Protein AF-A0A7W0GHZ9-F1 (afdb_monomer)

Solvent-accessible surface area (backbone atoms only — not comparable to full-atom values): 16978 Å² total; per-residue (Å²): 65,36,25,73,63,18,28,43,97,86,41,70,25,30,39,38,31,39,57,78,93,54,40,75,82,49,48,73,81,59,75,86,28,28,97,57,51,72,67,56,54,54,50,48,50,70,53,85,81,82,66,94,46,40,41,20,40,29,23,84,67,86,65,62,59,46,63,36,33,43,43,92,42,76,39,52,30,32,50,71,44,70,28,83,48,59,70,85,72,85,64,78,53,31,39,37,39,30,51,44,82,72,69,55,92,70,59,78,81,19,47,79,43,84,73,86,74,68,90,67,56,70,65,64,53,56,71,72,46,62,90,86,62,80,83,89,77,86,87,53,71,69,57,55,45,64,72,68,57,44,62,64,58,52,49,52,53,54,49,52,50,52,50,52,52,51,53,51,52,50,51,53,52,51,51,52,53,51,50,54,60,52,45,70,70,43,52,68,60,48,58,56,44,51,78,72,69,60,63,78,68,60,58,56,53,53,44,43,52,54,43,45,51,55,51,49,51,51,47,55,51,50,52,51,52,51,50,52,51,45,74,72,44,48,76,77,66,51,87,51,87,70,54,74,72,71,77,78,88,72,81,61,60,67,60,54,52,49,52,51,50,51,52,51,51,50,39,52,51,52,41,51,49,52,53,52,54,56,58,54,53,52,57,58,54,56,60,67,74,73,114

Foldseek 3Di:
DKQQAKDFPNATAIEAADALVCCVVQFDDDCQFFVDDPVVLSVLQVDPPVDPFFEWEKEPDDDQWTQMGQFPDTGIYGHSYYTPDDGPDDFLHMYIYTHNVSVPDGDPRSPDDDDDGDPDDPVVVVVPDDPPDDDPDDDDPVNVCVVLVCVVVVVVVVVVVVVVVVVVVVVLVVLLVVLVVVLVVCLVVVVVVVVVPDDLVVQLVVQLVVLCVVLVVVLVVVVVVVVVVCVVCQQVVQSCPSDDDRDDDDDPVVVSVVVNVVSSVSSNVSSVVSSVVSVVVVVVVVVVVVD

Sequence (291 aa):
SRYPYAGIDGQDVSVLAIDPRTFARYAYWDDRFAEQSLDDLLAALQADDGSPGVNAIVMGFDDATATVSVGQRDIEMDVVAQAEVLPGRRQVDPLFVVLADELGAIDRSAGRFSEVWSTFDQTAVRTALPEEVRVLRVQDTATVFRVANFLSVSWTFGYLQALAAFVGAVAIGGLLLYLETRQRSRVASYALARRMGLKPGSHLRSLIIELGVLLGLAFVIGTALAGAAVLTVYRLLELDPNRPPGPLLTLPVITVLAALAATAVVALLAAAYAQRAATRADMAEVLRLGS

Radius of gyration: 31.82 Å; Cα contacts (8 Å, |Δi|>4): 276; chains: 1; bounding box: 76×36×96 Å

Mean predicted aligned error: 9.73 Å

pLDDT: mean 85.39, std 11.22, range [45.41, 97.56]

Structure (mmCIF, N/CA/C/O backbone):
data_AF-A0A7W0GHZ9-F1
#
_entry.id   AF-A0A7W0GHZ9-F1
#
loop_
_atom_site.group_PDB
_atom_site.id
_atom_site.type_symbol
_atom_site.label_atom_id
_atom_site.label_alt_id
_atom_site.label_comp_id
_atom_site.label_asym_id
_atom_site.label_entity_id
_atom_site.label_seq_id
_atom_site.pdbx_PDB_ins_code
_atom_site.Cartn_x
_atom_site.Cartn_y
_atom_site.Cartn_z
_atom_site.occupancy
_atom_site.B_iso_or_equiv
_atom_site.auth_seq_id
_atom_site.auth_comp_id
_atom_site.auth_asym_id
_atom_site.auth_atom_id
_atom_site.pdbx_PDB_model_num
ATOM 1 N N . SER A 1 1 ? 19.542 -2.454 -14.235 1.00 92.25 1 SER A N 1
ATOM 2 C CA . SER A 1 1 ? 20.092 -1.145 -14.644 1.00 92.25 1 SER A CA 1
ATOM 3 C C . SER A 1 1 ? 18.998 -0.266 -15.207 1.00 92.25 1 SER A C 1
ATOM 5 O O . SER A 1 1 ? 18.073 -0.782 -15.808 1.00 92.25 1 SER A O 1
ATOM 7 N N . ARG A 1 2 ? 19.111 1.049 -15.041 1.00 93.44 2 ARG A N 1
ATOM 8 C CA . ARG A 1 2 ? 18.180 2.032 -15.593 1.00 93.44 2 ARG A CA 1
ATOM 9 C C . ARG A 1 2 ? 18.841 2.865 -16.682 1.00 93.44 2 ARG A C 1
ATOM 11 O O . ARG A 1 2 ? 19.975 3.309 -16.496 1.00 93.44 2 ARG A O 1
ATOM 18 N N . TYR A 1 3 ? 18.075 3.129 -17.730 1.00 94.31 3 TYR A N 1
ATOM 19 C CA . TYR A 1 3 ? 18.361 4.058 -18.815 1.00 94.31 3 TYR A CA 1
ATOM 20 C C . TYR A 1 3 ? 17.232 5.102 -18.810 1.00 94.31 3 TYR A C 1
ATOM 22 O O . TYR A 1 3 ? 16.104 4.786 -19.186 1.00 94.31 3 TYR A O 1
ATOM 30 N N . PRO A 1 4 ? 17.455 6.299 -18.241 1.00 90.56 4 PRO A N 1
ATOM 31 C CA . PRO A 1 4 ? 16.404 7.298 -18.048 1.00 90.56 4 PRO A CA 1
ATOM 32 C C . PRO A 1 4 ? 16.231 8.250 -19.239 1.00 90.56 4 PRO A C 1
ATOM 34 O O . PRO A 1 4 ? 15.367 9.111 -19.165 1.00 90.56 4 PRO A O 1
ATOM 37 N N . TYR A 1 5 ? 17.068 8.124 -20.271 1.00 89.44 5 TYR A N 1
ATOM 38 C CA . TYR A 1 5 ? 17.102 9.001 -21.446 1.00 89.44 5 TYR A CA 1
ATOM 39 C C . TYR A 1 5 ? 16.936 8.186 -22.736 1.00 89.44 5 TYR A C 1
ATOM 41 O O . TYR A 1 5 ? 17.678 8.379 -23.698 1.00 89.44 5 TYR A O 1
ATOM 49 N N . ALA A 1 6 ? 16.055 7.186 -22.704 1.00 93.50 6 ALA A N 1
ATOM 50 C CA . ALA A 1 6 ? 15.670 6.475 -23.913 1.00 93.50 6 ALA A CA 1
ATOM 51 C C . ALA A 1 6 ? 14.585 7.280 -24.643 1.00 93.50 6 ALA A C 1
ATOM 53 O O . ALA A 1 6 ? 13.994 8.185 -24.052 1.00 93.50 6 ALA A O 1
ATOM 54 N N . GLY A 1 7 ? 14.324 6.969 -25.910 1.00 94.12 7 GLY A N 1
ATOM 55 C CA . GLY A 1 7 ? 13.310 7.684 -26.679 1.00 94.12 7 GLY A CA 1
ATOM 56 C C . GLY A 1 7 ? 12.544 6.813 -27.664 1.00 94.12 7 GLY A C 1
ATOM 57 O O . GLY A 1 7 ? 13.060 5.802 -28.127 1.00 94.12 7 GLY A O 1
ATOM 58 N N . ILE A 1 8 ? 11.322 7.234 -27.981 1.00 95.12 8 ILE A N 1
ATOM 59 C CA . ILE A 1 8 ? 10.477 6.685 -29.050 1.00 95.12 8 ILE A CA 1
ATOM 60 C C . ILE A 1 8 ? 10.001 7.873 -29.876 1.00 95.12 8 ILE A C 1
ATOM 62 O O . ILE A 1 8 ? 9.372 8.770 -29.323 1.00 95.12 8 ILE A O 1
ATOM 66 N N . ASP A 1 9 ? 10.344 7.936 -31.163 1.00 89.25 9 ASP A N 1
ATOM 67 C CA . ASP A 1 9 ? 9.929 9.023 -32.069 1.00 89.25 9 ASP A CA 1
ATOM 68 C C . ASP A 1 9 ? 10.155 10.452 -31.517 1.00 89.25 9 ASP A C 1
ATOM 70 O O . ASP A 1 9 ? 9.408 11.391 -31.793 1.00 89.25 9 ASP A O 1
ATOM 74 N N . GLY A 1 10 ? 11.215 10.634 -30.720 1.00 83.31 10 GLY A N 1
ATOM 75 C CA . GLY A 1 10 ? 11.557 11.909 -30.076 1.00 83.31 10 GLY A CA 1
ATOM 76 C C . GLY A 1 10 ? 10.821 12.207 -28.762 1.00 83.31 10 GLY A C 1
ATOM 77 O O . GLY A 1 10 ? 11.051 13.268 -28.182 1.00 83.31 10 GLY A O 1
ATOM 78 N N . GLN A 1 11 ? 9.975 11.297 -28.275 1.00 90.38 11 GLN A N 1
ATOM 79 C CA . GLN A 1 11 ? 9.402 11.320 -26.930 1.00 90.38 11 GLN A CA 1
ATOM 80 C C . GLN A 1 11 ? 10.334 10.613 -25.939 1.00 90.38 11 GLN A C 1
ATOM 82 O O . GLN A 1 11 ? 10.788 9.502 -26.206 1.00 90.38 11 GLN A O 1
ATOM 87 N N . ASP A 1 12 ? 10.576 11.230 -24.781 1.00 91.94 12 ASP A N 1
ATOM 88 C CA . ASP A 1 12 ? 11.376 10.629 -23.713 1.00 91.94 12 ASP A CA 1
ATOM 89 C C . ASP A 1 12 ? 10.654 9.420 -23.096 1.00 91.94 12 ASP A C 1
ATOM 91 O O . ASP A 1 12 ? 9.464 9.472 -22.776 1.00 91.94 12 ASP A O 1
ATOM 95 N N . VAL A 1 13 ? 11.398 8.332 -22.895 1.00 94.38 13 VAL A N 1
ATOM 96 C CA . VAL A 1 13 ? 10.964 7.135 -22.166 1.00 94.38 13 VAL A CA 1
ATOM 97 C C . VAL A 1 13 ? 12.084 6.631 -21.257 1.00 94.38 13 VAL A C 1
ATOM 99 O O . VAL A 1 13 ? 13.265 6.956 -21.415 1.00 94.38 13 VAL A O 1
ATOM 102 N N . SER A 1 14 ? 11.737 5.795 -20.278 1.00 94.50 14 SER A N 1
ATOM 103 C CA . SER A 1 14 ? 12.729 5.114 -19.446 1.00 94.50 14 SER A CA 1
ATOM 104 C C . SER A 1 14 ? 12.703 3.612 -19.679 1.00 94.50 14 SER A C 1
ATOM 106 O O . SER A 1 14 ? 11.642 3.001 -19.729 1.00 94.50 14 SER A O 1
ATOM 108 N N . VAL A 1 15 ? 13.890 3.006 -19.724 1.00 95.88 15 VAL A N 1
ATOM 109 C CA . VAL A 1 15 ? 14.058 1.551 -19.738 1.00 95.88 15 VAL A CA 1
ATOM 110 C C . VAL A 1 15 ? 14.667 1.100 -18.413 1.00 95.88 15 VAL A C 1
ATOM 112 O O . VAL A 1 15 ? 15.706 1.606 -17.968 1.00 95.88 15 VAL A O 1
ATOM 115 N N . LEU A 1 16 ? 14.029 0.129 -17.769 1.00 96.19 16 LEU A N 1
ATOM 116 C CA . LEU A 1 16 ? 14.505 -0.547 -16.574 1.00 96.19 16 LEU A CA 1
ATOM 117 C C . LEU A 1 16 ? 14.794 -2.012 -16.905 1.00 96.19 16 LEU A C 1
ATOM 119 O O . LEU A 1 16 ? 13.911 -2.858 -16.939 1.00 96.19 16 LEU A O 1
ATOM 123 N N . ALA A 1 17 ? 16.074 -2.302 -17.098 1.00 96.25 17 ALA A N 1
ATOM 124 C CA . ALA A 1 17 ? 16.589 -3.652 -17.253 1.00 96.25 17 ALA A CA 1
ATOM 125 C C . ALA A 1 17 ? 16.707 -4.333 -15.882 1.00 96.25 17 ALA A C 1
ATOM 127 O O . ALA A 1 17 ? 17.431 -3.834 -15.009 1.00 96.25 17 ALA A O 1
ATOM 128 N N . ILE A 1 18 ? 16.037 -5.462 -15.682 1.00 96.69 18 ILE A N 1
ATOM 129 C CA . ILE A 1 18 ? 15.953 -6.153 -14.389 1.00 96.69 18 ILE A CA 1
ATOM 130 C C . ILE A 1 18 ? 16.614 -7.533 -14.423 1.00 96.69 18 ILE A C 1
ATOM 132 O O . ILE A 1 18 ? 16.733 -8.155 -15.475 1.00 96.69 18 ILE A O 1
ATOM 136 N N . ASP A 1 19 ? 17.033 -8.013 -13.251 1.00 95.06 19 ASP A N 1
ATOM 137 C CA . ASP A 1 19 ? 17.299 -9.436 -13.032 1.00 95.06 19 ASP A CA 1
ATOM 138 C C . ASP A 1 19 ? 16.022 -10.065 -12.455 1.00 95.06 19 ASP A C 1
ATOM 140 O O . ASP A 1 19 ? 15.666 -9.769 -11.306 1.00 95.06 19 ASP A O 1
ATOM 144 N N . PRO A 1 20 ? 15.320 -10.926 -13.210 1.00 93.56 20 PRO A N 1
ATOM 145 C CA . PRO A 1 20 ? 14.028 -11.447 -12.784 1.00 93.56 20 PRO A CA 1
ATOM 146 C C . PRO A 1 20 ? 14.141 -12.342 -11.542 1.00 93.56 20 PRO A C 1
ATOM 148 O O . PRO A 1 20 ? 13.177 -12.475 -10.793 1.00 93.56 20 PRO A O 1
ATOM 151 N N . ARG A 1 21 ? 15.324 -12.910 -11.258 1.00 92.50 21 ARG A N 1
ATOM 152 C CA . ARG A 1 21 ? 15.551 -13.787 -10.095 1.00 92.50 21 ARG A CA 1
ATOM 153 C C . ARG A 1 21 ? 15.516 -13.029 -8.773 1.00 92.50 21 ARG A C 1
ATOM 155 O O . ARG A 1 21 ? 15.277 -13.622 -7.720 1.00 92.50 21 ARG A O 1
ATOM 162 N N . THR A 1 22 ? 15.820 -11.735 -8.813 1.00 93.38 22 THR A N 1
ATOM 163 C CA . THR A 1 22 ? 15.933 -10.888 -7.622 1.00 93.38 22 THR A CA 1
ATOM 164 C C . THR A 1 22 ? 14.905 -9.765 -7.594 1.00 93.38 22 THR A C 1
ATOM 166 O O . THR A 1 22 ? 14.572 -9.295 -6.507 1.00 93.38 22 THR A O 1
ATOM 169 N N . PHE A 1 23 ? 14.354 -9.372 -8.745 1.00 94.50 23 PHE A N 1
ATOM 170 C CA . PHE A 1 23 ? 13.443 -8.238 -8.858 1.00 94.50 23 PHE A CA 1
ATOM 171 C C . PHE A 1 23 ? 12.191 -8.383 -7.987 1.00 94.50 23 PHE A C 1
ATOM 173 O O . PHE A 1 23 ? 11.980 -7.545 -7.113 1.00 94.50 23 PHE A O 1
ATOM 180 N N . ALA A 1 24 ? 11.422 -9.469 -8.138 1.00 93.12 24 ALA A N 1
ATOM 181 C CA . ALA A 1 24 ? 10.172 -9.681 -7.395 1.00 93.12 24 ALA A CA 1
ATOM 182 C C . ALA A 1 24 ? 10.350 -9.673 -5.868 1.00 93.12 24 ALA A C 1
ATOM 184 O O . ALA A 1 24 ? 9.442 -9.311 -5.128 1.00 93.12 24 ALA A O 1
ATOM 185 N N . ARG A 1 25 ? 11.542 -10.033 -5.376 1.00 93.19 25 ARG A N 1
ATOM 186 C CA . ARG A 1 25 ? 11.840 -10.063 -3.939 1.00 93.19 25 ARG A CA 1
ATOM 187 C C . ARG A 1 25 ? 11.958 -8.669 -3.322 1.00 93.19 25 ARG A C 1
ATOM 189 O O . ARG A 1 25 ? 11.669 -8.510 -2.139 1.00 93.19 25 ARG A O 1
ATOM 196 N N . TYR A 1 26 ? 12.457 -7.696 -4.081 1.00 92.19 26 TYR A N 1
ATOM 197 C CA . TYR A 1 26 ? 12.812 -6.370 -3.560 1.00 92.19 26 TYR A CA 1
ATOM 198 C C . TYR A 1 26 ? 12.004 -5.230 -4.183 1.00 92.19 26 TYR A C 1
ATOM 200 O O . TYR A 1 26 ? 12.026 -4.113 -3.664 1.00 92.19 26 TYR A O 1
ATOM 208 N N . ALA A 1 27 ? 11.300 -5.488 -5.282 1.00 92.19 27 ALA A N 1
ATOM 209 C CA . ALA A 1 27 ? 10.338 -4.569 -5.857 1.00 92.19 27 ALA A CA 1
ATOM 210 C C . ALA A 1 27 ? 9.062 -4.551 -5.005 1.00 92.19 27 ALA A C 1
ATOM 212 O O . ALA A 1 27 ? 8.513 -5.595 -4.664 1.00 92.19 27 ALA A O 1
ATOM 213 N N . TYR A 1 28 ? 8.578 -3.357 -4.664 1.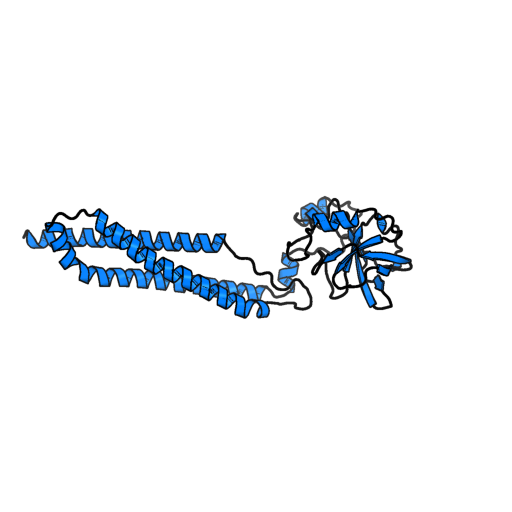00 90.12 28 TYR A N 1
ATOM 214 C CA . TYR A 1 28 ? 7.253 -3.222 -4.067 1.00 90.12 28 TYR A CA 1
ATOM 215 C C . TYR A 1 28 ? 6.182 -3.474 -5.133 1.00 90.12 28 TYR A C 1
ATOM 217 O O . TYR A 1 28 ? 6.235 -2.858 -6.198 1.00 90.12 28 TYR A O 1
ATOM 225 N N . TRP A 1 29 ? 5.216 -4.335 -4.821 1.00 92.75 29 TRP A N 1
ATOM 226 C CA . TRP A 1 29 ? 4.095 -4.683 -5.688 1.00 92.75 29 TRP A CA 1
ATOM 227 C C . TRP A 1 29 ? 2.782 -4.687 -4.903 1.00 92.75 29 TRP A C 1
ATOM 229 O O . TRP A 1 29 ? 2.753 -5.067 -3.730 1.00 92.75 29 TRP A O 1
ATOM 239 N N . ASP A 1 30 ? 1.709 -4.263 -5.562 1.00 92.75 30 ASP A N 1
ATOM 240 C CA . ASP A 1 30 ? 0.328 -4.363 -5.101 1.00 92.75 30 ASP A CA 1
ATOM 241 C C . ASP A 1 30 ? -0.494 -4.920 -6.268 1.00 92.75 30 ASP A C 1
ATOM 243 O O . ASP A 1 30 ? -0.332 -4.468 -7.400 1.00 92.75 30 ASP A O 1
ATOM 247 N N . ASP A 1 31 ? -1.375 -5.885 -6.007 1.00 91.75 31 ASP A N 1
ATOM 248 C CA . ASP A 1 31 ? -2.145 -6.579 -7.054 1.00 91.75 31 ASP A CA 1
ATOM 249 C C . ASP A 1 31 ? -3.092 -5.654 -7.830 1.00 91.75 31 ASP A C 1
ATOM 251 O O . ASP A 1 31 ? -3.637 -6.041 -8.853 1.00 91.75 31 ASP A O 1
ATOM 255 N N . ARG A 1 32 ? -3.304 -4.419 -7.362 1.00 91.38 32 ARG A N 1
ATOM 256 C CA . ARG A 1 32 ? -4.071 -3.400 -8.090 1.00 91.38 32 ARG A CA 1
ATOM 257 C C . ARG A 1 32 ? -3.264 -2.692 -9.180 1.00 91.38 32 ARG A C 1
ATOM 259 O O . ARG A 1 32 ? -3.823 -1.843 -9.858 1.00 91.38 32 ARG A O 1
ATOM 266 N N . PHE A 1 33 ? -1.966 -2.963 -9.314 1.00 93.19 33 PHE A N 1
ATOM 267 C CA . PHE A 1 33 ? -1.107 -2.282 -10.290 1.00 93.19 33 PHE A CA 1
ATOM 268 C C . PHE A 1 33 ? -1.222 -2.829 -11.711 1.00 93.19 33 PHE A C 1
ATOM 270 O O . PHE A 1 33 ? -0.836 -2.138 -12.653 1.00 93.19 33 PHE A O 1
ATOM 277 N N . ALA A 1 34 ? -1.738 -4.042 -11.871 1.00 93.31 34 ALA A N 1
ATOM 278 C CA . ALA A 1 34 ? -2.029 -4.657 -13.156 1.00 93.31 34 ALA A CA 1
ATOM 279 C C . ALA A 1 34 ? -3.127 -5.712 -12.980 1.00 93.31 34 ALA A C 1
ATOM 281 O O . ALA A 1 34 ? -3.399 -6.149 -11.865 1.00 93.31 34 ALA A O 1
ATOM 282 N N . GLU A 1 35 ? -3.730 -6.158 -14.081 1.00 93.25 35 GLU A N 1
ATOM 283 C CA . GLU A 1 35 ? -4.671 -7.288 -14.049 1.00 93.25 35 GLU A CA 1
ATOM 284 C C . GLU A 1 35 ? -3.976 -8.621 -13.716 1.00 93.25 35 GLU A C 1
ATOM 286 O O . GLU A 1 35 ? -4.596 -9.537 -13.175 1.00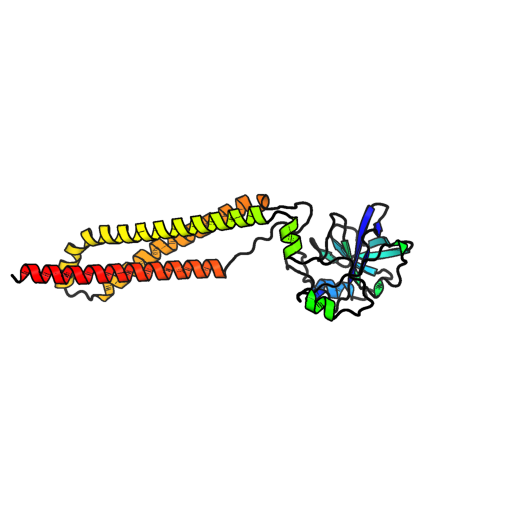 93.25 35 GLU A O 1
ATOM 291 N N . GLN A 1 36 ? -2.688 -8.725 -14.046 1.00 95.19 36 GLN A N 1
ATOM 292 C CA . GLN A 1 36 ? -1.850 -9.906 -13.849 1.00 95.19 36 GLN A CA 1
ATOM 293 C C . GLN A 1 36 ? -0.984 -9.770 -12.592 1.00 95.19 36 GLN A C 1
ATOM 295 O O . GLN A 1 36 ? -0.598 -8.665 -12.200 1.00 95.19 36 GLN A O 1
ATOM 300 N N . SER A 1 37 ? -0.634 -10.902 -11.973 1.00 95.19 37 SER A N 1
ATOM 301 C CA . SER A 1 37 ? 0.314 -10.900 -10.857 1.00 95.19 37 SER A CA 1
ATOM 302 C C . SER A 1 37 ? 1.723 -10.523 -11.332 1.00 95.19 37 SER A C 1
ATOM 304 O O . SER A 1 37 ? 2.063 -10.706 -12.502 1.00 95.19 37 SER A O 1
ATOM 306 N N . LEU A 1 38 ? 2.581 -10.038 -10.426 1.00 94.94 38 LEU A N 1
ATOM 307 C CA . LEU A 1 38 ? 3.976 -9.748 -10.782 1.00 94.94 38 LEU A CA 1
ATOM 308 C C . LEU A 1 38 ? 4.700 -10.985 -11.329 1.00 94.94 38 LEU A C 1
ATOM 310 O O . LEU A 1 38 ? 5.506 -10.860 -12.246 1.00 94.94 38 LEU A O 1
ATOM 314 N N . ASP A 1 39 ? 4.409 -12.166 -10.786 1.00 95.06 39 ASP A N 1
ATOM 315 C CA . ASP A 1 39 ? 5.027 -13.411 -11.240 1.00 95.06 39 ASP A CA 1
ATOM 316 C C . ASP A 1 39 ? 4.593 -13.761 -12.672 1.00 95.06 39 ASP A C 1
ATOM 318 O O . ASP A 1 39 ? 5.439 -14.146 -13.478 1.00 95.06 39 ASP A O 1
ATOM 322 N N . ASP A 1 40 ? 3.319 -13.551 -13.022 1.00 96.00 40 ASP A N 1
ATOM 323 C CA . ASP A 1 40 ? 2.817 -13.761 -14.388 1.00 96.00 40 ASP A CA 1
ATOM 324 C C . ASP A 1 40 ? 3.434 -12.763 -15.376 1.00 96.00 40 ASP A C 1
ATOM 326 O O . ASP A 1 40 ? 3.839 -13.143 -16.473 1.00 96.00 40 ASP A O 1
ATOM 330 N N . LEU A 1 41 ? 3.571 -11.496 -14.971 1.00 96.19 41 LEU A N 1
ATOM 331 C CA . LEU A 1 41 ? 4.230 -10.463 -15.771 1.00 96.19 41 LEU A CA 1
ATOM 332 C C . LEU A 1 41 ? 5.701 -10.817 -16.043 1.00 96.19 41 LEU A C 1
ATOM 334 O O . LEU A 1 41 ? 6.184 -10.714 -17.170 1.00 96.19 41 LEU A O 1
ATOM 338 N N . LEU A 1 42 ? 6.427 -11.267 -15.016 1.00 96.19 42 LEU A N 1
ATOM 339 C CA . LEU A 1 42 ? 7.820 -11.697 -15.161 1.00 96.19 42 LEU A CA 1
ATOM 340 C C . LEU A 1 42 ? 7.952 -12.984 -15.980 1.00 96.19 42 LEU A C 1
ATOM 342 O O . LEU A 1 42 ? 8.948 -13.146 -16.685 1.00 96.19 42 LEU A O 1
ATOM 346 N N . ALA A 1 43 ? 6.974 -13.886 -15.901 1.00 95.81 43 ALA A N 1
ATOM 347 C CA . ALA A 1 43 ? 6.918 -15.068 -16.749 1.00 95.81 43 ALA A CA 1
ATOM 348 C C . ALA A 1 43 ? 6.677 -14.692 -18.218 1.00 95.81 43 ALA A C 1
ATOM 350 O O . ALA A 1 43 ? 7.322 -15.265 -19.090 1.00 95.81 43 ALA A O 1
ATOM 351 N N . ALA A 1 44 ? 5.821 -13.700 -18.487 1.00 95.38 44 ALA A N 1
ATOM 352 C CA . ALA A 1 44 ? 5.593 -13.179 -19.833 1.00 95.38 44 ALA A CA 1
ATOM 353 C C . ALA A 1 44 ? 6.870 -12.574 -20.437 1.00 95.38 44 ALA A C 1
ATOM 355 O O . ALA A 1 44 ? 7.169 -12.837 -21.594 1.00 95.38 44 ALA A O 1
ATOM 356 N N . LEU A 1 45 ? 7.676 -11.853 -19.646 1.00 95.69 45 LEU A N 1
ATOM 357 C CA . LEU A 1 45 ? 8.985 -11.368 -20.107 1.00 95.69 45 LEU A CA 1
ATOM 358 C C . LEU A 1 45 ? 9.933 -12.494 -20.529 1.00 95.69 45 LEU A C 1
ATOM 360 O O . LEU A 1 45 ? 10.699 -12.323 -21.465 1.00 95.69 45 LEU A O 1
ATOM 364 N N . GLN A 1 46 ? 9.904 -13.624 -19.823 1.00 94.75 46 GLN A N 1
ATOM 365 C CA . GLN A 1 46 ? 10.775 -14.774 -20.089 1.00 94.75 46 GLN A CA 1
ATOM 366 C C . GLN A 1 46 ? 10.244 -15.698 -21.188 1.00 94.75 46 GLN A C 1
ATOM 368 O O . GLN A 1 46 ? 10.909 -16.682 -21.523 1.00 94.75 46 GLN A O 1
ATOM 373 N N . ALA A 1 47 ? 9.028 -15.458 -21.682 1.00 93.06 47 ALA A N 1
ATOM 374 C CA . ALA A 1 47 ? 8.421 -16.304 -22.689 1.00 93.06 47 ALA A CA 1
ATOM 375 C C . ALA A 1 47 ? 9.137 -16.108 -24.028 1.00 93.06 47 ALA A C 1
ATOM 377 O O . ALA A 1 47 ? 9.244 -14.996 -24.529 1.00 93.06 47 ALA A O 1
ATOM 378 N N . ASP A 1 48 ? 9.602 -17.205 -24.619 1.00 86.62 48 ASP A N 1
ATOM 379 C CA . ASP A 1 48 ? 10.072 -17.200 -26.000 1.00 86.62 48 ASP A CA 1
ATOM 380 C C . ASP A 1 48 ? 8.855 -17.374 -26.916 1.00 86.62 48 ASP A C 1
ATOM 382 O O . ASP A 1 48 ? 8.288 -18.467 -27.023 1.00 86.62 48 ASP A O 1
ATOM 386 N N . ASP A 1 49 ? 8.409 -16.275 -27.516 1.00 81.12 49 ASP A N 1
ATOM 387 C CA . ASP A 1 49 ? 7.310 -16.241 -28.481 1.00 81.12 49 ASP A CA 1
ATOM 388 C C . ASP A 1 49 ? 7.804 -16.348 -29.938 1.00 81.12 49 ASP A C 1
ATOM 390 O O . ASP A 1 49 ? 7.002 -16.349 -30.877 1.00 81.12 49 ASP A O 1
ATOM 394 N N . GLY A 1 50 ? 9.121 -16.503 -30.134 1.00 79.62 50 GLY A N 1
ATOM 395 C CA . GLY A 1 50 ? 9.775 -16.531 -31.437 1.00 79.62 50 GLY A CA 1
ATOM 396 C C . GLY A 1 50 ? 9.904 -15.162 -32.111 1.00 79.62 50 GLY A C 1
ATOM 397 O O . GLY A 1 50 ? 10.343 -15.112 -33.267 1.00 79.62 50 GLY A O 1
ATOM 398 N N . SER A 1 51 ? 9.533 -14.070 -31.433 1.00 85.81 51 SER A N 1
ATOM 399 C CA . SER A 1 51 ? 9.759 -12.712 -31.915 1.00 85.81 51 SER A CA 1
ATOM 400 C C . SER A 1 51 ? 11.243 -12.334 -31.810 1.00 85.81 51 SER A C 1
ATOM 402 O O . SER A 1 51 ? 11.925 -12.716 -30.858 1.00 85.81 51 SER A O 1
ATOM 404 N N . PRO A 1 52 ? 11.803 -11.601 -32.791 1.00 85.06 52 PRO A N 1
ATOM 405 C CA . PRO A 1 52 ? 13.171 -11.101 -32.702 1.00 85.06 52 PRO A CA 1
ATOM 406 C C . PRO A 1 52 ? 13.329 -9.873 -31.784 1.00 85.06 52 PRO A C 1
ATOM 408 O O . PRO A 1 52 ? 14.468 -9.440 -31.583 1.00 85.06 52 PRO A O 1
ATOM 411 N N . GLY A 1 53 ? 12.236 -9.272 -31.301 1.00 91.50 53 GLY A N 1
ATOM 412 C CA . GLY A 1 53 ? 12.270 -8.118 -30.404 1.00 91.50 53 GLY A CA 1
ATOM 413 C C . GLY A 1 53 ? 12.530 -8.496 -28.944 1.00 91.50 53 GLY A C 1
ATOM 414 O O . GLY A 1 53 ? 12.569 -9.664 -28.565 1.00 91.50 53 GLY A O 1
ATOM 415 N N . VAL A 1 54 ? 12.791 -7.483 -28.117 1.00 96.06 54 VAL A N 1
ATOM 416 C CA . VAL A 1 54 ? 12.988 -7.645 -26.671 1.00 96.06 54 VAL A CA 1
ATOM 417 C C . VAL A 1 54 ? 11.640 -7.524 -25.976 1.00 96.06 54 VAL A C 1
ATOM 419 O O . VAL A 1 54 ? 11.001 -6.472 -26.052 1.00 96.06 54 VAL A O 1
ATOM 422 N N . ASN A 1 55 ? 11.241 -8.555 -25.238 1.00 97.56 55 ASN A N 1
ATOM 423 C CA . ASN A 1 55 ? 10.004 -8.519 -24.470 1.00 97.56 55 ASN A CA 1
ATOM 424 C C . ASN A 1 55 ? 10.040 -7.400 -23.424 1.00 97.56 55 ASN A C 1
ATOM 426 O O . ASN A 1 55 ? 11.003 -7.247 -22.662 1.00 97.56 55 ASN A O 1
ATOM 430 N N . ALA A 1 56 ? 8.955 -6.634 -23.356 1.00 97.44 56 ALA A N 1
ATOM 431 C CA . ALA A 1 56 ? 8.798 -5.528 -22.431 1.00 97.44 56 ALA A CA 1
ATOM 432 C C . ALA A 1 56 ? 7.432 -5.553 -21.739 1.00 97.44 56 ALA A C 1
ATOM 434 O O . ALA A 1 56 ? 6.386 -5.706 -22.370 1.00 97.44 56 ALA A O 1
ATOM 435 N N . ILE A 1 57 ? 7.442 -5.320 -20.425 1.00 97.25 57 ILE A N 1
ATOM 436 C CA . ILE A 1 57 ? 6.250 -4.880 -19.698 1.00 97.25 57 ILE A CA 1
ATOM 437 C C . ILE A 1 57 ? 6.278 -3.364 -19.696 1.00 97.25 57 ILE A C 1
ATOM 439 O O . ILE A 1 57 ? 7.283 -2.763 -19.299 1.00 97.25 57 ILE A O 1
ATOM 443 N N . VAL A 1 58 ? 5.177 -2.744 -20.095 1.00 96.25 58 VAL A N 1
ATOM 444 C CA . VAL A 1 58 ? 5.120 -1.292 -20.238 1.00 96.25 58 VAL A CA 1
ATOM 445 C C . VAL A 1 58 ? 4.088 -0.665 -19.324 1.00 96.25 58 VAL A C 1
ATOM 447 O O . VAL A 1 58 ? 3.132 -1.292 -18.870 1.00 96.25 58 VAL A O 1
ATOM 450 N N . MET A 1 59 ? 4.301 0.611 -19.053 1.00 93.62 59 MET A N 1
ATOM 451 C CA . MET A 1 59 ? 3.343 1.468 -18.382 1.00 93.62 59 MET A CA 1
ATOM 452 C C . MET A 1 59 ? 3.310 2.813 -19.104 1.00 93.62 59 MET A C 1
ATOM 454 O O . MET A 1 59 ? 4.362 3.397 -19.371 1.00 93.62 59 MET A O 1
ATOM 458 N N . GLY A 1 60 ? 2.097 3.293 -19.403 1.00 89.81 60 GLY A N 1
ATOM 459 C CA . GLY A 1 60 ? 1.866 4.550 -20.121 1.00 89.81 60 GLY A CA 1
ATOM 460 C C . GLY A 1 60 ? 2.173 4.492 -21.621 1.00 89.81 60 GLY A C 1
ATOM 461 O O . GLY A 1 60 ? 2.522 5.522 -22.190 1.00 89.81 60 GLY A O 1
ATOM 462 N N . PHE A 1 61 ? 2.091 3.311 -22.238 1.00 93.12 61 PHE A N 1
ATOM 463 C CA . PHE A 1 61 ? 2.325 3.092 -23.665 1.00 93.12 61 PHE A CA 1
ATOM 464 C C . PHE A 1 61 ? 1.336 2.048 -24.195 1.00 93.12 61 PHE A C 1
ATOM 466 O O . PHE A 1 61 ? 1.184 0.999 -23.569 1.00 93.12 61 PHE A O 1
ATOM 473 N N . ASP A 1 62 ? 0.681 2.343 -25.320 1.00 92.81 62 ASP A N 1
ATOM 474 C CA . ASP A 1 62 ? -0.489 1.583 -25.782 1.00 92.81 62 ASP A CA 1
ATOM 475 C C . ASP A 1 62 ? -0.207 0.681 -26.995 1.00 92.81 62 ASP A C 1
ATOM 477 O O . ASP A 1 62 ? -0.958 -0.269 -27.229 1.00 92.81 62 ASP A O 1
ATOM 481 N N . ASP A 1 63 ? 0.858 0.940 -27.761 1.00 94.38 63 ASP A N 1
ATOM 482 C CA . ASP A 1 63 ? 1.162 0.144 -28.953 1.00 9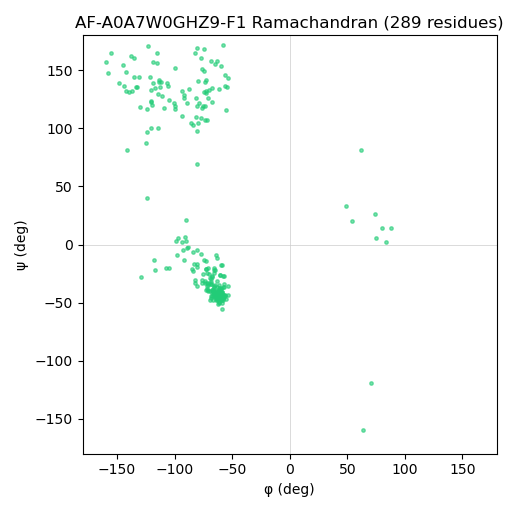4.38 63 ASP A CA 1
ATOM 483 C C . ASP A 1 63 ? 1.763 -1.220 -28.586 1.00 94.38 63 ASP A C 1
ATOM 485 O O . ASP A 1 63 ? 2.435 -1.386 -27.568 1.00 94.38 63 ASP A O 1
ATOM 489 N N . ALA A 1 64 ? 1.530 -2.218 -29.442 1.00 93.75 64 ALA A N 1
ATOM 490 C CA . ALA A 1 64 ? 2.003 -3.588 -29.225 1.00 93.75 64 ALA A CA 1
ATOM 491 C C . ALA A 1 64 ? 3.519 -3.753 -29.434 1.00 93.75 64 ALA A C 1
ATOM 493 O O . ALA A 1 64 ? 4.110 -4.710 -28.944 1.00 93.75 64 ALA A O 1
ATOM 494 N N . THR A 1 65 ? 4.143 -2.836 -30.168 1.00 95.06 65 THR A N 1
ATOM 495 C CA . THR A 1 65 ? 5.571 -2.859 -30.496 1.00 95.06 65 THR A CA 1
ATOM 496 C C . THR A 1 65 ? 6.120 -1.443 -30.477 1.00 95.06 65 THR A C 1
ATOM 498 O O . THR A 1 65 ? 5.407 -0.510 -30.852 1.00 95.06 65 THR A O 1
ATOM 501 N N . ALA A 1 66 ? 7.386 -1.278 -30.108 1.00 95.88 66 ALA A N 1
ATOM 502 C CA . ALA A 1 66 ? 8.058 0.014 -30.143 1.00 95.88 66 ALA A CA 1
ATOM 503 C C . ALA A 1 66 ? 9.528 -0.114 -30.535 1.00 95.88 66 ALA A C 1
ATOM 505 O O . ALA A 1 66 ? 10.258 -0.923 -29.966 1.00 95.88 66 ALA A O 1
ATOM 506 N N . THR A 1 67 ? 9.996 0.766 -31.415 1.00 96.81 67 THR A N 1
ATOM 507 C CA . THR A 1 67 ? 11.429 0.965 -31.631 1.00 96.81 67 THR A CA 1
ATOM 508 C C . THR A 1 67 ? 11.940 1.974 -30.601 1.00 96.81 67 THR A C 1
ATOM 510 O O . THR A 1 67 ? 11.692 3.175 -30.707 1.00 96.81 67 THR A O 1
ATOM 513 N N . VAL A 1 68 ? 12.645 1.491 -29.578 1.00 96.50 68 VAL A N 1
ATOM 514 C CA . VAL A 1 68 ? 13.166 2.323 -28.489 1.00 96.50 68 VAL A CA 1
ATOM 515 C C . VAL A 1 68 ? 14.643 2.627 -28.716 1.00 96.50 68 VAL A C 1
ATOM 517 O O . VAL A 1 68 ? 15.495 1.736 -28.671 1.00 96.50 68 VAL A O 1
ATOM 520 N N . SER A 1 69 ? 14.965 3.905 -28.895 1.00 95.56 69 SER A N 1
ATOM 521 C CA . SER A 1 69 ? 16.340 4.391 -28.967 1.00 95.56 69 SER A CA 1
ATOM 522 C C . SER A 1 69 ? 16.953 4.447 -27.566 1.00 95.56 69 SER A C 1
ATOM 524 O O . SER A 1 69 ? 16.511 5.202 -26.699 1.00 95.56 69 SER A O 1
ATOM 526 N N . VAL A 1 70 ? 18.009 3.670 -27.332 1.00 94.38 70 VAL A N 1
ATOM 527 C CA . VAL A 1 70 ? 18.772 3.623 -26.079 1.00 94.38 70 VAL A CA 1
ATOM 528 C C . VAL A 1 70 ? 20.245 3.907 -26.384 1.00 94.38 70 VAL A C 1
ATOM 530 O O . VAL A 1 70 ? 21.010 3.021 -26.770 1.00 94.38 70 VAL A O 1
ATOM 533 N N . GLY A 1 71 ? 20.665 5.162 -26.201 1.00 91.62 71 GLY A N 1
ATOM 534 C CA . GLY A 1 71 ? 21.997 5.615 -26.617 1.00 91.62 71 GLY A CA 1
ATOM 535 C C . GLY A 1 71 ? 22.098 5.698 -28.136 1.00 91.62 71 GLY A C 1
ATOM 536 O O . GLY A 1 71 ? 21.359 6.453 -28.756 1.00 91.62 71 GLY A O 1
ATOM 537 N N . GLN A 1 72 ? 23.012 4.932 -28.735 1.00 91.12 72 GLN A N 1
ATOM 538 C CA . GLN A 1 72 ? 23.183 4.858 -30.195 1.00 91.12 72 GLN A CA 1
ATOM 539 C C . GLN A 1 72 ? 22.477 3.658 -30.840 1.00 91.12 72 GLN A C 1
ATOM 541 O O . GLN A 1 72 ? 22.692 3.386 -32.021 1.00 91.12 72 GLN A O 1
ATOM 546 N N . ARG A 1 73 ? 21.703 2.893 -30.067 1.00 93.00 73 ARG A N 1
ATOM 547 C CA . ARG A 1 73 ? 21.028 1.687 -30.545 1.00 93.00 73 ARG A CA 1
ATOM 548 C C . ARG A 1 73 ? 19.528 1.882 -30.557 1.00 93.00 73 ARG A C 1
ATOM 550 O O . ARG A 1 73 ? 18.972 2.301 -29.550 1.00 93.00 73 ARG A O 1
ATOM 557 N N . ASP A 1 74 ? 18.913 1.448 -31.642 1.00 94.56 74 ASP A N 1
ATOM 558 C CA . ASP A 1 74 ? 17.476 1.236 -31.714 1.00 94.56 74 ASP A CA 1
ATOM 559 C C . ASP A 1 74 ? 17.184 -0.228 -31.386 1.00 94.56 74 ASP A C 1
ATOM 561 O O . ASP A 1 74 ? 17.876 -1.140 -31.855 1.00 94.56 74 ASP A O 1
ATOM 565 N N . ILE A 1 75 ? 16.221 -0.436 -30.495 1.00 95.31 75 ILE A N 1
ATOM 566 C CA . ILE A 1 75 ? 15.852 -1.745 -29.965 1.00 95.31 75 ILE A CA 1
ATOM 567 C C . ILE A 1 75 ? 14.367 -1.931 -30.231 1.00 95.31 75 ILE A C 1
ATOM 569 O O . ILE A 1 75 ? 13.554 -1.180 -29.702 1.00 95.31 75 ILE A O 1
ATOM 573 N N . GLU A 1 76 ? 14.031 -2.931 -31.038 1.00 96.38 76 GLU A N 1
ATOM 574 C CA . GLU A 1 76 ? 12.649 -3.383 -31.188 1.00 96.38 76 GLU A CA 1
ATOM 575 C C . GLU A 1 76 ? 12.200 -4.013 -29.871 1.00 96.38 76 GLU A C 1
ATOM 577 O O . GLU A 1 76 ? 12.853 -4.929 -29.363 1.00 96.38 76 GLU A O 1
ATOM 582 N N . MET A 1 77 ? 11.127 -3.483 -29.296 1.00 96.62 77 MET A N 1
ATOM 583 C CA . MET A 1 77 ? 10.513 -3.978 -28.074 1.00 96.62 77 MET A CA 1
ATOM 584 C C . MET A 1 77 ? 9.119 -4.505 -28.372 1.00 96.62 77 MET A C 1
ATOM 586 O O . MET A 1 77 ? 8.300 -3.789 -28.950 1.00 96.62 77 MET A O 1
ATOM 590 N N . ASP A 1 78 ? 8.851 -5.718 -27.906 1.00 96.88 78 ASP A N 1
ATOM 591 C CA . ASP A 1 78 ? 7.550 -6.364 -28.006 1.00 96.88 78 ASP A CA 1
ATOM 592 C C . ASP A 1 78 ? 6.821 -6.218 -26.673 1.00 96.88 78 ASP A C 1
ATOM 594 O O . ASP A 1 78 ? 7.297 -6.645 -25.617 1.00 96.88 78 ASP A O 1
ATOM 598 N N . VAL A 1 79 ? 5.666 -5.559 -26.697 1.00 96.62 79 VAL A N 1
ATOM 599 C CA . VAL A 1 79 ? 4.882 -5.307 -25.491 1.00 96.62 79 VAL A CA 1
ATOM 600 C C . VAL A 1 79 ? 4.092 -6.561 -25.143 1.00 96.62 79 VAL A C 1
ATOM 602 O O . VAL A 1 79 ? 3.007 -6.806 -25.666 1.00 96.62 79 VAL A O 1
ATOM 605 N N . VAL A 1 80 ? 4.637 -7.350 -24.218 1.00 96.38 80 VAL A N 1
ATOM 606 C CA . VAL A 1 80 ? 4.029 -8.614 -23.771 1.00 96.38 80 VAL A CA 1
ATOM 607 C C . VAL A 1 80 ? 2.993 -8.416 -22.669 1.00 96.38 80 VAL A C 1
ATOM 609 O O . VAL A 1 80 ? 2.141 -9.278 -22.455 1.00 96.38 80 VAL A O 1
ATOM 612 N N . ALA A 1 81 ? 3.057 -7.290 -21.954 1.00 96.00 81 ALA A N 1
ATOM 613 C CA . ALA A 1 81 ? 2.097 -6.957 -20.912 1.00 96.00 81 ALA A CA 1
ATOM 614 C C . ALA A 1 81 ? 2.073 -5.453 -20.606 1.00 96.00 81 ALA A C 1
ATOM 616 O O . ALA A 1 81 ? 3.062 -4.741 -20.801 1.00 96.00 81 ALA A O 1
ATOM 617 N N . GLN A 1 82 ? 0.956 -4.987 -20.049 1.00 95.38 82 GLN A N 1
ATOM 618 C CA . GLN A 1 82 ? 0.795 -3.616 -19.575 1.00 95.38 82 GLN A CA 1
ATOM 619 C C . GLN A 1 82 ? 0.456 -3.598 -18.084 1.00 95.38 82 GLN A C 1
ATOM 621 O O . GLN A 1 82 ? -0.275 -4.454 -17.583 1.00 95.38 82 GLN A O 1
ATOM 626 N N . ALA A 1 83 ? 0.977 -2.599 -17.379 1.00 94.19 83 ALA A N 1
ATOM 627 C CA . ALA A 1 83 ? 0.638 -2.319 -15.993 1.00 94.19 83 ALA A CA 1
ATOM 628 C C . ALA A 1 83 ? 0.301 -0.834 -15.826 1.00 94.19 83 ALA A C 1
ATOM 630 O O . ALA A 1 83 ? 0.931 0.038 -16.427 1.00 94.19 83 ALA A O 1
ATOM 631 N N . GLU A 1 84 ? -0.655 -0.526 -14.953 1.00 91.44 84 GLU A N 1
ATOM 632 C CA . GLU A 1 84 ? -0.973 0.858 -14.591 1.00 91.44 84 GLU A CA 1
ATOM 633 C C . GLU A 1 84 ? 0.204 1.504 -13.847 1.00 91.44 84 GLU A C 1
ATOM 635 O O . GLU A 1 84 ? 0.509 2.691 -14.009 1.00 91.44 84 GLU A O 1
ATOM 640 N N . VAL A 1 85 ? 0.897 0.704 -13.031 1.00 90.75 85 VAL A N 1
ATOM 641 C CA . VAL A 1 85 ? 2.053 1.123 -12.243 1.00 90.75 85 VAL A CA 1
ATOM 642 C C . VAL A 1 85 ? 3.120 0.041 -12.268 1.00 90.75 85 VAL A C 1
ATOM 644 O O . VAL A 1 85 ? 2.861 -1.120 -11.976 1.00 90.75 85 VAL A O 1
ATOM 647 N N . LEU A 1 86 ? 4.359 0.447 -12.544 1.00 92.06 86 LEU A N 1
ATOM 648 C CA . LEU A 1 86 ? 5.517 -0.437 -12.470 1.00 92.06 86 LEU A CA 1
ATOM 649 C C . LEU A 1 86 ? 6.474 -0.022 -11.349 1.00 92.06 86 LEU A C 1
ATOM 651 O O . LEU A 1 86 ? 6.716 1.180 -11.148 1.00 92.06 86 LEU A O 1
ATOM 655 N N . PRO A 1 87 ? 7.075 -0.998 -10.640 1.00 89.88 87 PRO A N 1
ATOM 656 C CA . PRO A 1 87 ? 8.097 -0.708 -9.652 1.00 89.88 87 PRO A CA 1
ATOM 657 C C . PRO A 1 87 ? 9.251 0.085 -10.267 1.00 89.88 87 PRO A C 1
ATOM 659 O O . PRO A 1 87 ? 9.752 -0.209 -11.351 1.00 89.88 87 PRO A O 1
ATOM 662 N N . GLY A 1 88 ? 9.708 1.107 -9.546 1.00 85.94 88 GLY A N 1
ATOM 663 C CA . GLY A 1 88 ? 10.801 1.954 -10.008 1.00 85.94 88 GLY A CA 1
ATOM 664 C C . GLY A 1 88 ? 10.398 3.023 -11.024 1.00 85.94 88 GLY A C 1
ATOM 665 O O . GLY A 1 88 ? 11.299 3.623 -11.617 1.00 85.94 88 GLY A O 1
ATOM 666 N N . ARG A 1 89 ? 9.107 3.326 -11.207 1.00 86.69 89 ARG A N 1
ATOM 667 C CA . ARG A 1 89 ? 8.693 4.590 -11.834 1.00 86.69 89 ARG A CA 1
ATOM 668 C C . ARG A 1 89 ? 9.311 5.774 -11.084 1.00 86.69 89 ARG A C 1
ATOM 670 O O . ARG A 1 89 ? 9.325 5.812 -9.855 1.00 86.69 89 ARG A O 1
ATOM 677 N N . ARG A 1 90 ? 9.849 6.745 -11.826 1.00 78.81 90 ARG A N 1
ATOM 678 C CA . ARG A 1 90 ? 10.421 7.985 -11.257 1.00 78.81 90 ARG A CA 1
ATOM 679 C C . ARG A 1 90 ? 9.905 9.262 -11.907 1.00 78.81 90 ARG A C 1
ATOM 681 O O . ARG A 1 90 ? 9.899 10.300 -11.244 1.00 78.81 90 ARG A O 1
ATOM 688 N N . GLN A 1 91 ? 9.512 9.171 -13.172 1.00 76.81 91 GLN A N 1
ATOM 689 C CA . GLN A 1 91 ? 9.030 10.277 -13.992 1.00 76.81 91 GLN A CA 1
ATOM 690 C C . GLN A 1 91 ? 7.632 9.956 -14.529 1.00 76.81 91 GLN A C 1
ATOM 692 O O . GLN A 1 91 ? 7.129 8.841 -14.347 1.00 76.81 91 GLN A O 1
ATOM 697 N N . VAL A 1 92 ? 7.001 10.958 -15.138 1.00 78.69 92 VAL A N 1
ATOM 698 C CA . VAL A 1 92 ? 5.688 10.815 -15.781 1.00 78.69 92 VAL A CA 1
ATOM 699 C C . VAL A 1 92 ? 5.806 9.999 -17.071 1.00 78.69 92 VAL A C 1
ATOM 701 O O . VAL A 1 92 ? 4.843 9.339 -17.442 1.00 78.69 92 VAL A O 1
ATOM 704 N N . ASP A 1 93 ? 6.986 9.971 -17.679 1.00 88.69 93 ASP A N 1
ATOM 705 C CA . ASP A 1 93 ? 7.250 9.298 -18.949 1.00 88.69 93 ASP A CA 1
ATOM 706 C C . ASP A 1 93 ? 6.968 7.786 -18.903 1.00 88.69 93 ASP A C 1
ATOM 708 O O . ASP A 1 93 ? 7.077 7.173 -17.826 1.00 88.69 93 ASP A O 1
ATOM 712 N N . PRO A 1 94 ? 6.654 7.173 -20.060 1.00 93.00 94 PRO A N 1
ATOM 713 C CA . PRO A 1 94 ? 6.491 5.732 -20.166 1.00 93.00 94 PRO A CA 1
ATOM 714 C C . PRO A 1 94 ? 7.705 4.967 -19.633 1.00 93.00 94 PRO A C 1
ATOM 716 O O . PRO A 1 94 ? 8.861 5.383 -19.791 1.00 93.00 94 PRO A O 1
ATOM 719 N N . LEU A 1 95 ? 7.439 3.828 -18.995 1.00 94.94 95 LEU A N 1
ATOM 720 C CA . LEU A 1 95 ? 8.465 2.947 -18.444 1.00 94.94 95 LEU A CA 1
ATOM 721 C C . LEU A 1 95 ? 8.366 1.567 -19.083 1.00 94.94 95 LEU A C 1
ATOM 723 O O . LEU A 1 95 ? 7.348 0.899 -18.941 1.00 94.94 95 LEU A O 1
ATOM 727 N N . PHE A 1 96 ? 9.465 1.136 -19.691 1.00 96.69 96 PHE A N 1
ATOM 728 C CA . PHE A 1 96 ? 9.658 -0.205 -20.226 1.00 96.69 96 PHE A CA 1
ATOM 729 C C . PHE A 1 96 ? 10.497 -1.016 -19.239 1.00 96.69 96 PHE A C 1
ATOM 731 O O . PHE A 1 96 ? 11.614 -0.622 -18.892 1.00 96.69 96 PHE A O 1
ATOM 738 N N . VAL A 1 97 ? 9.972 -2.140 -18.764 1.00 97.06 97 VAL A N 1
ATOM 739 C CA . VAL A 1 97 ? 10.697 -3.108 -17.935 1.00 97.06 97 VAL A CA 1
ATOM 740 C C . VAL A 1 97 ? 11.038 -4.311 -18.798 1.00 97.06 97 VAL A C 1
ATOM 742 O O . VAL A 1 97 ? 10.148 -4.920 -19.376 1.00 97.06 97 VAL A O 1
ATOM 745 N N . VAL A 1 98 ? 12.324 -4.645 -18.863 1.00 97.25 98 VAL A N 1
ATOM 746 C CA . VAL A 1 98 ? 12.877 -5.684 -19.748 1.00 97.25 98 VAL A CA 1
ATOM 747 C C . VAL A 1 98 ? 13.871 -6.556 -18.988 1.00 97.25 98 VAL A C 1
ATOM 749 O O . VAL A 1 98 ? 14.422 -6.134 -17.961 1.00 97.25 98 VAL A O 1
ATOM 752 N N . LEU A 1 99 ? 14.167 -7.751 -19.497 1.00 96.44 99 LEU A N 1
ATOM 753 C CA . LEU A 1 99 ? 15.228 -8.581 -18.930 1.00 96.44 99 LEU A CA 1
ATOM 754 C C . LEU A 1 99 ? 16.603 -8.007 -19.283 1.00 96.44 99 LEU A C 1
ATOM 756 O O . LEU A 1 99 ? 16.898 -7.659 -20.425 1.00 96.44 99 LEU A O 1
ATOM 760 N N . ALA A 1 100 ? 17.471 -7.890 -18.277 1.00 94.19 100 ALA A N 1
ATOM 761 C CA . ALA A 1 100 ? 18.785 -7.283 -18.467 1.00 94.19 100 ALA A CA 1
ATOM 762 C C . ALA A 1 100 ? 19.679 -8.059 -19.441 1.00 94.19 100 ALA A C 1
ATOM 764 O O . ALA A 1 100 ? 20.485 -7.439 -20.135 1.00 94.19 100 ALA A O 1
ATOM 765 N N . ASP A 1 101 ? 19.522 -9.381 -19.493 1.00 92.69 101 ASP A N 1
ATOM 766 C CA . ASP A 1 101 ? 20.313 -10.252 -20.360 1.00 92.69 101 ASP A CA 1
ATOM 767 C C . ASP A 1 101 ? 19.877 -10.155 -21.837 1.00 92.69 101 ASP A C 1
ATOM 769 O O . ASP A 1 101 ? 20.706 -10.352 -22.724 1.00 92.69 101 ASP A O 1
ATOM 773 N N . GLU A 1 102 ? 18.625 -9.771 -22.113 1.00 92.19 102 GLU A N 1
ATOM 774 C CA . GLU A 1 102 ? 18.073 -9.642 -23.474 1.00 92.19 102 GLU A CA 1
ATOM 775 C C . GLU A 1 102 ? 18.427 -8.309 -24.140 1.00 92.19 102 GLU A C 1
ATOM 777 O O . GLU A 1 102 ? 18.650 -8.245 -25.346 1.00 92.19 102 GLU A O 1
ATOM 782 N N . LEU A 1 103 ? 18.579 -7.240 -23.350 1.00 89.81 103 LEU A N 1
ATOM 783 C CA . LEU A 1 103 ? 18.933 -5.912 -23.865 1.00 89.81 103 LEU A CA 1
ATOM 784 C C . LEU A 1 103 ? 20.346 -5.871 -24.490 1.00 89.81 103 LEU A C 1
ATOM 786 O O . LEU A 1 103 ? 20.675 -4.999 -25.301 1.00 89.81 103 LEU A O 1
ATOM 790 N N . GLY A 1 104 ? 21.206 -6.816 -24.100 1.00 86.50 104 GLY A N 1
ATOM 791 C CA . GLY A 1 104 ? 22.583 -6.918 -24.565 1.00 86.50 104 GLY A CA 1
ATOM 792 C C . GLY A 1 104 ? 23.457 -5.718 -24.175 1.00 86.50 104 GLY A C 1
ATOM 793 O O . GLY A 1 104 ? 23.194 -4.968 -23.232 1.00 86.50 104 GLY A O 1
ATOM 794 N N . ALA A 1 105 ? 24.569 -5.542 -24.893 1.00 87.69 105 ALA A N 1
ATOM 795 C CA . ALA A 1 105 ? 25.496 -4.447 -24.629 1.00 87.69 105 ALA A CA 1
ATOM 796 C C . ALA A 1 105 ? 24.941 -3.105 -25.142 1.00 87.69 105 ALA A C 1
ATOM 798 O O . ALA A 1 105 ? 24.751 -2.916 -26.346 1.00 87.69 105 ALA A O 1
ATOM 799 N N . ILE A 1 106 ? 24.748 -2.164 -24.217 1.00 91.19 106 ILE A N 1
ATOM 800 C CA . ILE A 1 106 ? 24.368 -0.773 -24.488 1.00 91.19 106 ILE A CA 1
ATOM 801 C C . ILE A 1 106 ? 25.573 0.136 -24.258 1.00 91.19 106 ILE A C 1
ATOM 803 O O . ILE A 1 106 ? 26.337 -0.047 -23.303 1.00 91.19 106 ILE A O 1
ATOM 807 N N . ASP A 1 107 ? 25.755 1.113 -25.140 1.00 87.44 107 ASP A N 1
ATOM 808 C CA . ASP A 1 107 ? 26.883 2.027 -25.080 1.00 87.44 107 ASP A CA 1
ATOM 809 C C . ASP A 1 107 ? 26.735 3.067 -23.945 1.00 87.44 107 ASP A C 1
ATOM 811 O O . ASP A 1 107 ? 25.694 3.214 -23.301 1.00 87.44 107 ASP A O 1
ATOM 815 N N . ARG A 1 108 ? 27.819 3.791 -23.647 1.00 85.75 108 ARG A N 1
ATOM 816 C CA . ARG A 1 108 ? 27.850 4.717 -22.500 1.00 85.75 108 ARG A CA 1
ATOM 817 C C . ARG A 1 108 ? 27.020 5.986 -22.711 1.00 85.75 108 ARG A C 1
ATOM 819 O O . ARG A 1 108 ? 26.676 6.617 -21.712 1.00 85.75 108 ARG A O 1
ATOM 826 N N . SER A 1 109 ? 26.716 6.365 -23.954 1.00 87.31 109 SER A N 1
ATOM 827 C CA . SER A 1 109 ? 25.918 7.561 -24.254 1.00 87.31 109 SER A CA 1
ATOM 828 C C . SER A 1 109 ? 24.476 7.436 -23.760 1.00 87.31 109 SER A C 1
ATOM 830 O O . SER A 1 109 ? 23.884 8.444 -23.392 1.00 87.31 109 SER A O 1
ATOM 832 N N . ALA A 1 110 ? 23.963 6.208 -23.613 1.00 87.50 110 ALA A N 1
ATOM 833 C CA . ALA A 1 110 ? 22.618 5.925 -23.109 1.00 87.50 110 ALA A CA 1
ATOM 834 C C . ALA A 1 110 ? 22.364 6.348 -21.647 1.00 87.50 110 ALA A C 1
ATOM 836 O O . ALA A 1 110 ? 21.241 6.240 -21.162 1.00 87.50 110 ALA A O 1
ATOM 837 N N . GLY A 1 111 ? 23.398 6.762 -20.903 1.00 86.56 111 GLY A N 1
ATOM 838 C CA . GLY A 1 111 ? 23.264 7.153 -19.499 1.00 86.56 111 GLY A CA 1
ATOM 839 C C . GLY A 1 111 ? 22.781 5.999 -18.613 1.00 86.56 111 GLY A C 1
ATOM 840 O O . GLY A 1 111 ? 21.614 5.908 -18.252 1.00 86.56 111 GLY A O 1
ATOM 841 N N . ARG A 1 112 ? 23.691 5.109 -18.210 1.00 90.25 112 ARG A N 1
ATOM 842 C CA . ARG A 1 112 ? 23.350 3.933 -17.395 1.00 90.25 112 ARG A CA 1
ATOM 843 C C . ARG A 1 112 ? 23.482 4.210 -15.897 1.00 90.25 112 ARG A C 1
ATOM 845 O O . ARG A 1 112 ? 24.568 4.531 -15.416 1.00 90.25 112 ARG A O 1
ATOM 852 N N . PHE A 1 113 ? 22.418 3.947 -15.141 1.00 89.06 113 PHE A N 1
ATOM 853 C CA . PHE A 1 113 ? 22.452 3.883 -13.678 1.00 89.06 113 PHE A CA 1
ATOM 854 C C . PHE A 1 113 ? 22.284 2.438 -13.205 1.00 89.06 113 PHE A C 1
ATOM 856 O O . PHE A 1 113 ? 21.262 1.794 -13.445 1.00 89.06 113 PHE A O 1
ATOM 863 N N . SER A 1 114 ? 23.293 1.902 -12.524 1.00 90.25 114 SER A N 1
ATOM 864 C CA . SER A 1 114 ? 23.154 0.625 -11.822 1.00 90.25 114 SER A CA 1
ATOM 865 C C . SER A 1 114 ? 22.474 0.865 -10.482 1.00 90.25 114 SER A C 1
ATOM 867 O O . SER A 1 114 ? 22.903 1.714 -9.703 1.00 90.25 114 SER A O 1
ATOM 869 N N . GLU A 1 115 ? 21.396 0.130 -10.239 1.00 90.62 115 GLU A N 1
ATOM 870 C CA . GLU A 1 115 ? 20.595 0.242 -9.028 1.00 90.62 115 GLU A CA 1
ATOM 871 C C . GLU A 1 115 ? 20.617 -1.098 -8.301 1.00 90.62 115 GLU A C 1
ATOM 873 O O . GLU A 1 115 ? 20.541 -2.148 -8.936 1.00 90.62 115 GLU A O 1
ATOM 878 N N . VAL A 1 116 ? 20.728 -1.039 -6.977 1.00 91.12 116 VAL A N 1
ATOM 879 C CA . VAL A 1 116 ? 20.599 -2.191 -6.085 1.00 91.12 116 VAL A CA 1
ATOM 880 C C . VAL A 1 116 ? 19.431 -1.892 -5.167 1.00 91.12 116 VAL A C 1
ATOM 882 O O . VAL A 1 116 ? 19.433 -0.869 -4.479 1.00 91.12 116 VAL A O 1
ATOM 885 N N . TRP A 1 117 ? 18.412 -2.742 -5.211 1.00 92.06 117 TRP A N 1
ATOM 886 C CA . TRP A 1 117 ? 17.216 -2.613 -4.387 1.00 92.06 117 TRP A CA 1
ATOM 887 C C . TRP A 1 117 ? 17.273 -3.664 -3.285 1.00 92.06 117 TRP A C 1
ATOM 889 O O . TRP A 1 117 ? 17.679 -4.799 -3.525 1.00 92.06 117 TRP A O 1
ATOM 899 N N . SER A 1 118 ? 16.940 -3.264 -2.061 1.00 91.19 118 SER A N 1
ATOM 900 C CA . SER A 1 118 ? 17.116 -4.094 -0.875 1.00 91.19 118 SER A CA 1
ATOM 901 C C . SER A 1 118 ? 16.192 -3.634 0.245 1.00 91.19 118 SER A C 1
ATOM 903 O O . SER A 1 118 ? 15.932 -2.440 0.390 1.00 91.19 118 SER A O 1
ATOM 905 N N . THR A 1 119 ? 15.739 -4.584 1.060 1.00 89.44 119 THR A N 1
ATOM 906 C CA . THR A 1 119 ? 15.012 -4.335 2.314 1.00 89.44 119 THR A CA 1
ATOM 907 C C . THR A 1 119 ? 15.935 -4.289 3.535 1.00 89.44 119 THR A C 1
ATOM 909 O O . THR A 1 119 ? 15.469 -4.030 4.643 1.00 89.44 119 THR A O 1
ATOM 912 N N . PHE A 1 120 ? 17.230 -4.572 3.360 1.00 89.25 120 PHE A N 1
ATOM 913 C CA . PHE A 1 120 ? 18.232 -4.497 4.423 1.00 89.25 120 PHE A CA 1
ATOM 914 C C . PHE A 1 120 ? 18.633 -3.049 4.718 1.00 89.25 120 PHE A C 1
ATOM 916 O O . PHE A 1 120 ? 18.451 -2.151 3.892 1.00 89.25 120 PHE A O 1
ATOM 923 N N . ASP A 1 121 ? 19.215 -2.822 5.895 1.00 87.44 121 ASP A N 1
ATOM 924 C CA . ASP A 1 121 ? 19.727 -1.507 6.255 1.00 87.44 121 ASP A CA 1
ATOM 925 C C . ASP A 1 121 ? 20.893 -1.080 5.347 1.00 87.44 121 ASP A C 1
ATOM 927 O O . ASP A 1 121 ? 21.618 -1.893 4.765 1.00 87.44 121 ASP A O 1
ATOM 931 N N . GLN A 1 122 ? 21.084 0.236 5.234 1.00 85.19 122 GLN A N 1
ATOM 932 C CA . GLN A 1 122 ? 22.102 0.817 4.360 1.00 85.19 122 GLN A CA 1
ATOM 933 C C . GLN A 1 122 ? 23.516 0.309 4.684 1.00 85.19 122 GLN A C 1
ATOM 935 O O . GLN A 1 122 ? 24.320 0.147 3.765 1.00 85.19 122 GLN A O 1
ATOM 940 N N . THR A 1 123 ? 23.836 0.083 5.960 1.00 86.88 123 THR A N 1
ATOM 941 C CA . THR A 1 123 ? 25.174 -0.346 6.380 1.00 86.88 123 THR A CA 1
ATOM 942 C C . THR A 1 123 ? 25.432 -1.769 5.910 1.00 86.88 123 THR A C 1
ATOM 944 O O . THR A 1 123 ? 26.443 -2.005 5.253 1.00 86.88 123 THR A O 1
ATOM 947 N N . ALA A 1 124 ? 24.486 -2.684 6.139 1.00 89.31 124 ALA A N 1
ATOM 948 C CA . ALA A 1 124 ? 24.579 -4.063 5.669 1.00 89.31 124 ALA A CA 1
ATOM 949 C C . ALA A 1 124 ? 24.749 -4.148 4.144 1.00 89.31 124 ALA A C 1
ATOM 951 O O . ALA A 1 124 ? 25.612 -4.880 3.660 1.00 89.31 124 ALA A O 1
ATOM 952 N N . VAL A 1 125 ? 23.988 -3.354 3.379 1.00 89.31 125 VAL A N 1
ATOM 953 C CA . VAL A 1 125 ? 24.121 -3.318 1.911 1.00 89.31 125 VAL A CA 1
ATOM 954 C C . VAL A 1 125 ? 25.488 -2.782 1.492 1.00 89.31 125 VAL A C 1
ATOM 956 O O . VAL A 1 125 ? 26.119 -3.351 0.607 1.00 89.31 125 VAL A O 1
ATOM 959 N N . ARG A 1 126 ? 25.980 -1.710 2.125 1.00 86.12 126 ARG A N 1
ATOM 960 C CA . ARG A 1 126 ? 27.295 -1.134 1.803 1.00 86.12 126 ARG A CA 1
ATOM 961 C C . ARG A 1 126 ? 28.440 -2.095 2.095 1.00 86.12 126 ARG A C 1
ATOM 963 O O . ARG A 1 126 ? 29.363 -2.155 1.298 1.00 86.12 126 ARG A O 1
ATOM 970 N N . THR A 1 127 ? 28.373 -2.838 3.196 1.00 89.00 127 THR A N 1
ATOM 971 C CA . THR A 1 127 ? 29.386 -3.845 3.544 1.00 89.00 127 THR A CA 1
ATOM 972 C C . THR A 1 127 ? 29.366 -5.040 2.591 1.00 89.00 127 THR A C 1
ATOM 974 O O . THR A 1 127 ? 30.402 -5.657 2.373 1.00 89.00 127 THR A O 1
ATOM 977 N N . ALA A 1 128 ? 28.208 -5.369 2.015 1.00 90.31 128 ALA A N 1
ATOM 978 C CA . ALA A 1 128 ? 28.080 -6.455 1.046 1.00 90.31 128 ALA A CA 1
ATOM 979 C C . ALA A 1 128 ? 28.521 -6.070 -0.380 1.00 90.31 128 ALA A C 1
ATOM 981 O O . ALA A 1 128 ? 28.728 -6.956 -1.210 1.00 90.31 128 ALA A O 1
ATOM 982 N N . LEU A 1 129 ? 28.637 -4.774 -0.690 1.00 89.94 129 LEU A N 1
ATOM 983 C CA . LEU A 1 129 ? 29.108 -4.314 -1.995 1.00 89.94 129 LEU A CA 1
ATOM 984 C C . LEU A 1 129 ? 30.642 -4.398 -2.081 1.00 89.94 129 LEU A C 1
ATOM 986 O O . LEU A 1 129 ? 31.317 -4.047 -1.114 1.00 89.94 129 LEU A O 1
ATOM 990 N N . PRO A 1 130 ? 31.204 -4.803 -3.237 1.00 90.19 130 PRO A N 1
ATOM 991 C CA . PRO A 1 130 ? 32.644 -4.727 -3.473 1.00 90.19 130 PRO A CA 1
ATOM 992 C C . PRO A 1 130 ? 33.168 -3.297 -3.293 1.00 90.19 130 PRO A C 1
ATOM 994 O O . PRO A 1 130 ? 32.473 -2.336 -3.642 1.00 90.19 130 PRO A O 1
ATOM 997 N N . GLU A 1 131 ? 34.396 -3.147 -2.789 1.00 84.62 131 GLU A N 1
ATOM 998 C CA . GLU A 1 131 ? 34.991 -1.832 -2.498 1.00 84.62 131 GLU A CA 1
ATOM 999 C C . GLU A 1 131 ? 35.114 -0.944 -3.748 1.00 84.62 131 GLU A C 1
ATOM 1001 O O . GLU A 1 131 ? 35.067 0.284 -3.662 1.00 84.62 131 GLU A O 1
ATOM 1006 N N . GLU A 1 132 ? 35.207 -1.552 -4.930 1.00 86.94 132 GLU A N 1
ATOM 1007 C CA . GLU A 1 132 ? 35.320 -0.865 -6.215 1.00 86.94 132 GLU A CA 1
ATOM 1008 C C . GLU A 1 132 ? 33.989 -0.246 -6.679 1.00 86.94 132 GLU A C 1
ATOM 1010 O O . GLU A 1 132 ? 33.960 0.576 -7.604 1.00 86.94 132 GLU A O 1
ATOM 1015 N N . VAL A 1 133 ? 32.864 -0.612 -6.051 1.00 85.25 133 VAL A N 1
ATOM 1016 C CA . VAL A 1 133 ? 31.542 -0.088 -6.403 1.00 85.25 133 VAL A CA 1
ATOM 1017 C C . VAL A 1 133 ? 31.341 1.293 -5.788 1.00 85.25 133 VAL A C 1
ATOM 1019 O O . VAL A 1 133 ? 31.014 1.469 -4.613 1.00 85.25 133 VAL A O 1
ATOM 1022 N N . ARG A 1 134 ? 31.442 2.321 -6.632 1.00 84.12 134 ARG A N 1
ATOM 1023 C CA . ARG A 1 134 ? 31.132 3.695 -6.233 1.00 84.12 134 ARG A CA 1
ATOM 1024 C C . ARG A 1 134 ? 29.622 3.906 -6.084 1.00 84.12 134 ARG A C 1
ATOM 1026 O O . ARG A 1 134 ? 28.897 4.056 -7.066 1.00 84.12 134 ARG A O 1
ATOM 1033 N N . VAL A 1 135 ? 29.158 4.027 -4.843 1.00 84.38 135 VAL A N 1
ATOM 1034 C CA . VAL A 1 135 ? 27.764 4.379 -4.531 1.00 84.38 135 VAL A CA 1
ATOM 1035 C C . VAL A 1 135 ? 27.537 5.879 -4.742 1.00 84.38 135 VAL A C 1
ATOM 1037 O O . VAL A 1 135 ? 28.012 6.702 -3.962 1.00 84.38 135 VAL A O 1
ATOM 1040 N N . LEU A 1 136 ? 26.798 6.242 -5.792 1.00 83.19 136 LEU A N 1
ATOM 1041 C CA . LEU A 1 136 ? 26.520 7.645 -6.141 1.00 83.19 136 LEU A CA 1
ATOM 1042 C C . LEU A 1 136 ? 25.359 8.253 -5.351 1.00 83.19 136 LEU A C 1
ATOM 1044 O O . LEU A 1 136 ? 25.348 9.450 -5.075 1.00 83.19 136 LEU A O 1
ATOM 1048 N N . ARG A 1 137 ? 24.357 7.440 -5.020 1.00 82.62 137 ARG A N 1
ATOM 1049 C CA . ARG A 1 137 ? 23.145 7.881 -4.335 1.00 82.62 137 ARG A CA 1
ATOM 1050 C C . ARG A 1 137 ? 22.636 6.751 -3.464 1.00 82.62 137 ARG A C 1
ATOM 1052 O O . ARG A 1 137 ? 22.611 5.607 -3.905 1.00 82.62 137 ARG A O 1
ATOM 1059 N N . VAL A 1 138 ? 22.189 7.092 -2.262 1.00 82.62 138 VAL A N 1
ATOM 1060 C CA . VAL A 1 138 ? 21.362 6.194 -1.461 1.00 82.62 138 VAL A CA 1
ATOM 1061 C C . VAL A 1 138 ? 20.039 6.876 -1.189 1.00 82.62 138 VAL A C 1
ATOM 1063 O O . VAL A 1 138 ? 20.007 8.052 -0.830 1.00 82.62 138 VAL A O 1
ATOM 1066 N N . GLN A 1 139 ? 18.961 6.136 -1.398 1.00 80.25 139 GLN A N 1
ATOM 1067 C CA . GLN A 1 139 ? 17.618 6.543 -1.030 1.00 80.25 139 GLN A CA 1
ATOM 1068 C C . GLN A 1 139 ? 17.079 5.500 -0.062 1.00 80.25 139 GLN A C 1
ATOM 1070 O O . GLN A 1 139 ? 17.073 4.313 -0.372 1.00 80.25 139 GLN A O 1
ATOM 1075 N N . ASP A 1 140 ? 16.670 5.955 1.114 1.00 78.50 140 ASP A N 1
ATOM 1076 C CA . ASP A 1 140 ? 15.901 5.176 2.074 1.00 78.50 140 ASP A CA 1
ATOM 1077 C C . ASP A 1 140 ? 14.513 5.813 2.237 1.00 78.50 140 ASP A C 1
ATOM 1079 O O . ASP A 1 140 ? 14.275 6.963 1.844 1.00 78.50 140 ASP A O 1
ATOM 1083 N N . THR A 1 141 ? 13.583 5.064 2.826 1.00 70.38 141 THR A N 1
ATOM 1084 C CA . THR A 1 141 ? 12.226 5.555 3.101 1.00 70.38 141 THR A CA 1
ATOM 1085 C C . THR A 1 141 ? 12.271 6.830 3.941 1.00 70.38 141 THR A C 1
ATOM 1087 O O . THR A 1 141 ? 11.608 7.811 3.613 1.00 70.38 141 THR A O 1
ATOM 1090 N N . ALA A 1 142 ? 13.119 6.875 4.970 1.00 65.44 142 ALA A N 1
ATOM 1091 C CA . ALA A 1 142 ? 13.252 8.027 5.856 1.00 65.44 142 ALA A CA 1
ATOM 1092 C C . ALA A 1 142 ? 13.667 9.318 5.121 1.00 65.44 142 ALA A C 1
ATOM 1094 O O . ALA A 1 142 ? 13.166 10.394 5.440 1.00 65.44 142 ALA A O 1
ATOM 1095 N N . THR A 1 143 ? 14.552 9.242 4.128 1.00 66.75 143 THR A N 1
ATOM 1096 C CA . THR A 1 143 ? 14.975 10.389 3.311 1.00 66.75 143 THR A CA 1
ATOM 1097 C C . THR A 1 143 ? 13.856 10.846 2.390 1.00 66.75 143 THR A C 1
ATOM 1099 O O . THR A 1 143 ? 13.637 12.050 2.284 1.00 66.75 143 THR A O 1
ATOM 1102 N N . VAL A 1 144 ? 13.100 9.917 1.797 1.00 66.38 144 VAL A N 1
ATOM 1103 C CA . VAL A 1 144 ? 11.909 10.255 0.998 1.00 66.38 144 VAL A CA 1
ATOM 1104 C C . VAL A 1 144 ? 10.871 10.981 1.866 1.00 66.38 144 VAL A C 1
ATOM 1106 O O . VAL A 1 144 ? 10.398 12.052 1.488 1.00 66.38 144 VAL A O 1
ATOM 1109 N N . PHE A 1 145 ? 10.599 10.479 3.075 1.00 61.38 145 PHE A N 1
ATOM 1110 C CA . PHE A 1 145 ? 9.656 11.101 4.012 1.00 61.38 145 PHE A CA 1
ATOM 1111 C C . PHE A 1 145 ? 10.112 12.478 4.521 1.00 61.38 145 PHE A C 1
ATOM 1113 O O . PHE A 1 145 ? 9.284 13.374 4.687 1.00 61.38 145 PHE A O 1
ATOM 1120 N N . ARG A 1 146 ? 11.418 12.677 4.750 1.00 60.06 146 ARG A N 1
ATOM 1121 C CA . ARG A 1 146 ? 11.970 13.969 5.197 1.00 60.06 146 ARG A CA 1
ATOM 1122 C C . ARG A 1 146 ? 11.899 15.054 4.124 1.00 60.06 146 ARG A C 1
ATOM 1124 O O . ARG A 1 146 ? 11.619 16.200 4.455 1.00 60.06 146 ARG A O 1
ATOM 1131 N N . VAL A 1 147 ? 12.174 14.712 2.865 1.00 58.50 147 VAL A N 1
ATOM 1132 C CA . VAL A 1 147 ? 12.256 15.692 1.767 1.00 58.50 147 VAL A CA 1
ATOM 1133 C C . VAL A 1 147 ? 10.871 16.159 1.313 1.00 58.50 147 VAL A C 1
ATOM 1135 O O . VAL A 1 147 ? 10.706 17.317 0.946 1.00 58.50 147 VAL A O 1
ATOM 1138 N N . ALA A 1 148 ? 9.861 15.295 1.378 1.00 57.59 148 ALA A N 1
ATOM 1139 C CA . ALA A 1 148 ? 8.528 15.585 0.854 1.00 57.59 148 ALA A CA 1
ATOM 1140 C C . ALA A 1 148 ? 7.556 16.241 1.866 1.00 57.59 148 ALA A C 1
ATOM 1142 O O . ALA A 1 148 ? 6.347 16.181 1.678 1.00 57.59 148 ALA A O 1
ATOM 1143 N N . ASN A 1 149 ? 8.047 16.883 2.940 1.00 60.19 149 ASN A N 1
ATOM 1144 C CA . ASN A 1 149 ? 7.227 17.588 3.950 1.00 60.19 149 ASN A CA 1
ATOM 1145 C C . ASN A 1 149 ? 6.097 16.751 4.598 1.00 60.19 149 ASN A C 1
ATOM 1147 O O . ASN A 1 149 ? 5.189 17.300 5.226 1.00 60.19 149 ASN A O 1
ATOM 1151 N N . PHE A 1 150 ? 6.176 15.416 4.546 1.00 61.97 150 PHE A N 1
ATOM 1152 C CA . PHE A 1 150 ? 5.201 14.511 5.173 1.00 61.97 150 PHE A CA 1
ATOM 1153 C C . PHE A 1 150 ? 5.071 14.704 6.689 1.00 61.97 150 PHE A C 1
ATOM 1155 O O . PHE A 1 150 ? 4.083 14.279 7.293 1.00 61.97 150 PHE A O 1
ATOM 1162 N N . LEU A 1 151 ? 6.054 15.361 7.312 1.00 64.75 151 LEU A N 1
ATOM 1163 C CA . LEU A 1 151 ? 6.041 15.649 8.736 1.00 64.75 151 LEU A CA 1
ATOM 1164 C C . LEU A 1 151 ? 4.789 16.449 9.126 1.00 64.75 151 LEU A C 1
ATOM 1166 O O . LEU A 1 151 ? 4.103 16.060 10.065 1.00 64.75 151 LEU A O 1
ATOM 1170 N N . SER A 1 152 ? 4.406 17.472 8.361 1.00 68.94 152 SER A N 1
ATOM 1171 C CA . SER A 1 152 ? 3.217 18.281 8.666 1.00 68.94 152 SER A CA 1
ATOM 1172 C C . SER A 1 152 ? 1.920 17.466 8.624 1.00 68.94 152 SER A C 1
ATOM 1174 O O . SER A 1 152 ?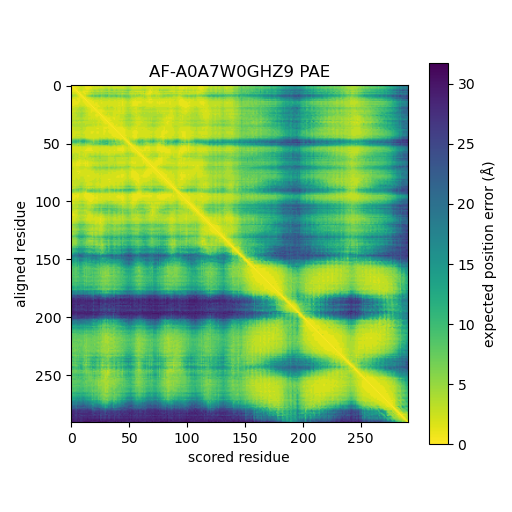 1.090 17.588 9.521 1.00 68.94 152 SER A O 1
ATOM 1176 N N . VAL A 1 153 ? 1.775 16.575 7.637 1.00 72.25 153 VAL A N 1
ATOM 1177 C CA . VAL A 1 153 ? 0.590 15.712 7.488 1.00 72.25 153 VAL A CA 1
ATOM 1178 C C . VAL A 1 153 ? 0.514 14.683 8.621 1.00 72.25 153 VAL A C 1
ATOM 1180 O O . VAL A 1 153 ? -0.541 14.494 9.229 1.00 72.25 153 VAL A O 1
ATOM 1183 N N . SER A 1 154 ? 1.645 14.055 8.963 1.00 72.50 154 SER A N 1
ATOM 1184 C CA . SER A 1 154 ? 1.705 13.078 10.059 1.00 72.50 154 SER A CA 1
ATOM 1185 C C . SER A 1 154 ? 1.336 13.687 11.419 1.00 72.50 154 SER A C 1
ATOM 1187 O O . SER A 1 154 ? 0.666 13.040 12.225 1.00 72.50 154 SER A O 1
ATOM 1189 N N . TRP A 1 155 ? 1.685 14.957 11.651 1.00 76.56 155 TRP A N 1
ATOM 1190 C CA . TRP A 1 155 ? 1.292 15.692 12.854 1.00 76.56 155 TRP A CA 1
ATOM 1191 C C . TRP A 1 155 ? -0.219 15.918 12.932 1.00 76.56 155 TRP A C 1
ATOM 1193 O O . TRP A 1 155 ? -0.812 15.713 13.993 1.00 76.56 155 TRP A O 1
ATOM 1203 N N . THR A 1 156 ? -0.865 16.285 11.821 1.00 83.00 156 THR A N 1
ATOM 1204 C CA . THR A 1 156 ? -2.327 16.436 11.771 1.00 83.00 156 THR A CA 1
ATOM 1205 C C . THR A 1 156 ? -3.032 15.115 12.070 1.00 83.00 156 THR A C 1
ATOM 1207 O O . THR A 1 156 ? -3.978 15.101 12.857 1.00 83.00 156 THR A O 1
ATOM 1210 N N . PHE A 1 157 ? -2.550 13.993 11.524 1.00 83.31 157 PHE A N 1
ATOM 1211 C CA . PHE A 1 157 ? -3.107 12.678 11.854 1.00 83.31 157 PHE A CA 1
ATOM 1212 C C . PHE A 1 157 ? -2.915 12.312 13.326 1.00 83.31 157 PHE A C 1
ATOM 1214 O O . PHE A 1 157 ? -3.863 11.847 13.958 1.00 83.31 157 PHE A O 1
ATOM 1221 N N . GLY A 1 158 ? -1.739 12.586 13.898 1.00 85.38 158 GLY A N 1
ATOM 1222 C CA . GLY A 1 158 ? -1.494 12.390 15.329 1.00 85.38 158 GLY A CA 1
ATOM 1223 C C . GLY A 1 158 ? -2.450 13.207 16.204 1.00 85.38 158 GLY A C 1
ATOM 1224 O O . GLY A 1 158 ? -3.016 12.685 17.166 1.00 85.38 158 GLY A O 1
ATOM 1225 N N . TYR A 1 159 ? -2.705 14.465 15.834 1.00 89.75 159 TYR A N 1
ATOM 1226 C CA . TYR A 1 159 ? -3.684 15.315 16.512 1.00 89.75 159 TYR A CA 1
ATOM 1227 C C . TYR A 1 159 ? -5.113 14.761 16.405 1.00 89.75 159 TYR A C 1
ATOM 1229 O O . TYR A 1 159 ? -5.804 14.650 17.418 1.00 89.75 159 TYR A O 1
ATOM 1237 N N . LEU A 1 160 ? -5.552 14.359 15.206 1.00 90.81 160 LEU A N 1
ATOM 1238 C CA . LEU A 1 160 ? -6.877 13.764 14.994 1.00 90.81 160 LEU A CA 1
ATOM 1239 C C . LEU A 1 160 ? -7.049 12.458 15.781 1.00 90.81 160 LEU A C 1
ATOM 1241 O O . LEU A 1 160 ? -8.117 12.219 16.343 1.00 90.81 160 LEU A O 1
ATOM 1245 N N . GLN A 1 161 ? -5.999 11.641 15.877 1.00 89.88 161 GLN A N 1
ATOM 1246 C CA . GLN A 1 161 ? -6.010 10.417 16.674 1.00 89.88 161 GLN A CA 1
ATOM 1247 C C . GLN A 1 161 ? -6.138 10.715 18.174 1.00 89.88 161 GLN A C 1
ATOM 1249 O O . GLN A 1 161 ? -6.929 10.068 18.862 1.00 89.88 161 GLN A O 1
ATOM 1254 N N . ALA A 1 162 ? -5.413 11.715 18.684 1.00 93.06 162 ALA A N 1
ATOM 1255 C CA . ALA A 1 162 ? -5.542 12.156 20.072 1.00 93.06 162 ALA A CA 1
ATOM 1256 C C . ALA A 1 162 ? -6.948 12.708 20.367 1.00 93.06 162 ALA A C 1
ATOM 1258 O O . ALA A 1 162 ? -7.543 12.377 21.394 1.00 93.06 162 ALA A O 1
ATOM 1259 N N . LEU A 1 163 ? -7.513 13.492 19.442 1.00 94.88 163 LEU A N 1
ATOM 1260 C CA . LEU A 1 163 ? -8.875 14.010 19.545 1.00 94.88 163 LEU A CA 1
ATOM 1261 C C . LEU A 1 163 ? -9.912 12.877 19.549 1.00 94.88 163 LEU A C 1
ATOM 1263 O O . LEU A 1 163 ? -10.814 12.877 20.384 1.00 94.88 163 LEU A O 1
ATOM 1267 N N . ALA A 1 164 ? -9.762 11.882 18.673 1.00 90.69 164 ALA A N 1
ATOM 1268 C CA . ALA A 1 164 ? -10.632 10.709 18.642 1.00 90.69 164 ALA A CA 1
ATOM 1269 C C . ALA A 1 164 ? -10.567 9.914 19.957 1.00 90.69 164 ALA A C 1
ATOM 1271 O O . ALA A 1 164 ? -11.606 9.532 20.499 1.00 90.69 164 ALA A O 1
ATOM 1272 N N . ALA A 1 165 ? -9.367 9.718 20.514 1.00 91.88 165 ALA A N 1
ATOM 1273 C CA . ALA A 1 165 ? -9.191 9.073 21.814 1.00 91.88 165 ALA A CA 1
ATOM 1274 C C . ALA A 1 165 ? -9.882 9.859 22.943 1.00 91.88 165 ALA A C 1
ATOM 1276 O O . ALA A 1 165 ? -10.557 9.267 23.788 1.00 91.88 165 ALA A O 1
ATOM 1277 N N . PHE A 1 166 ? -9.775 11.191 22.930 1.00 96.00 166 PHE A N 1
ATOM 1278 C CA . PHE A 1 166 ? -10.453 12.060 23.891 1.00 96.00 166 PHE A CA 1
ATOM 1279 C C . PHE A 1 166 ? -11.982 11.966 23.784 1.00 96.00 166 PHE A C 1
ATOM 1281 O O . PHE A 1 166 ? -12.655 11.773 24.796 1.00 96.00 166 PHE A O 1
ATOM 1288 N N . VAL A 1 167 ? -12.540 12.020 22.570 1.00 94.31 167 VAL A N 1
ATOM 1289 C CA . VAL A 1 167 ? -13.983 11.827 22.335 1.00 94.31 167 VAL A CA 1
ATOM 1290 C C . VAL A 1 167 ? -14.438 10.452 22.833 1.00 94.31 167 VAL A C 1
ATOM 1292 O O . VAL A 1 167 ? -15.476 10.349 23.488 1.00 94.31 167 VAL A O 1
ATOM 1295 N N . GLY A 1 168 ? -13.636 9.408 22.604 1.00 91.19 168 GLY A N 1
ATOM 1296 C CA . GLY A 1 168 ? -13.878 8.074 23.153 1.00 91.19 168 GLY A CA 1
ATOM 1297 C C . GLY A 1 168 ? -13.950 8.069 24.684 1.00 91.19 168 GLY A C 1
ATOM 1298 O O . GLY A 1 168 ? -14.887 7.511 25.255 1.00 91.19 168 GLY A O 1
ATOM 1299 N N . ALA A 1 169 ? -13.021 8.747 25.363 1.00 93.38 169 ALA A N 1
ATOM 1300 C CA . ALA A 1 169 ? -13.034 8.871 26.821 1.00 93.38 169 ALA A CA 1
ATOM 1301 C C . ALA A 1 169 ? -14.285 9.607 27.339 1.00 93.38 169 ALA A C 1
ATOM 1303 O O . ALA A 1 169 ? -14.905 9.168 28.310 1.00 93.38 169 ALA A O 1
ATOM 1304 N N . VAL A 1 170 ? -14.702 10.684 26.663 1.00 95.31 170 VAL A N 1
ATOM 1305 C CA . VAL A 1 170 ? -15.934 11.421 26.993 1.00 95.31 170 VAL A CA 1
ATOM 1306 C C . VAL A 1 170 ? -17.171 10.535 26.819 1.00 95.31 170 VAL A C 1
ATOM 1308 O O . VAL A 1 170 ? -18.035 10.519 27.696 1.00 95.31 170 VAL A O 1
ATOM 1311 N N . ALA A 1 171 ? -17.247 9.753 25.739 1.00 91.19 171 ALA A N 1
ATOM 1312 C CA . ALA A 1 171 ? -18.349 8.821 25.502 1.00 91.19 171 ALA A CA 1
ATOM 1313 C C . ALA A 1 171 ? -18.443 7.744 26.599 1.00 91.19 171 ALA A C 1
ATOM 1315 O O . ALA A 1 171 ? -19.539 7.453 27.083 1.00 91.19 171 ALA A O 1
ATOM 1316 N N . ILE A 1 172 ? -17.303 7.205 27.051 1.00 90.38 172 ILE A N 1
ATOM 1317 C CA . ILE A 1 172 ? -17.245 6.275 28.191 1.00 90.38 172 ILE A CA 1
ATOM 1318 C C . ILE A 1 172 ? -17.764 6.954 29.466 1.00 90.38 172 ILE A C 1
ATOM 1320 O O . ILE A 1 172 ? -18.579 6.371 30.181 1.00 90.38 172 ILE A O 1
ATOM 1324 N N . GLY A 1 173 ? -17.351 8.195 29.738 1.00 91.06 173 GLY A N 1
ATOM 1325 C CA . GLY A 1 173 ? -17.860 8.974 30.871 1.00 91.06 173 GLY A CA 1
ATOM 1326 C C . GLY A 1 173 ? -19.380 9.169 30.816 1.00 91.06 173 GLY A C 1
ATOM 1327 O O . GLY A 1 173 ? -20.075 8.914 31.799 1.00 91.06 173 GLY A O 1
ATOM 1328 N N . GLY A 1 174 ? -19.915 9.535 29.649 1.00 90.69 174 GLY A N 1
ATOM 1329 C CA . GLY A 1 174 ? -21.357 9.663 29.422 1.00 90.69 174 GLY A CA 1
ATOM 1330 C C . GLY A 1 174 ? -22.117 8.351 29.634 1.00 90.69 174 GLY A C 1
ATOM 1331 O O . GLY A 1 174 ? -23.194 8.355 30.231 1.00 90.69 174 GLY A O 1
ATOM 1332 N N . LEU A 1 175 ? -21.539 7.218 29.224 1.00 89.00 175 LEU A N 1
ATOM 1333 C CA . LEU A 1 175 ? -22.116 5.894 29.459 1.00 89.00 175 LEU A CA 1
ATOM 1334 C C . LEU A 1 175 ? -22.218 5.567 30.954 1.00 89.00 175 LEU A C 1
ATOM 1336 O O . LEU A 1 175 ? -23.236 5.040 31.404 1.00 89.00 175 LEU A O 1
ATOM 1340 N N . LEU A 1 176 ? -21.182 5.886 31.731 1.00 87.38 176 LEU A N 1
ATOM 1341 C CA . LEU A 1 176 ? -21.193 5.678 33.180 1.00 87.38 176 LEU A CA 1
ATOM 1342 C C . LEU A 1 176 ? -22.262 6.545 33.859 1.00 87.38 176 LEU A C 1
ATOM 1344 O O . LEU A 1 176 ? -23.037 6.030 34.664 1.00 87.38 176 LEU A O 1
ATOM 1348 N N . LEU A 1 177 ? -22.386 7.818 33.469 1.00 88.12 177 LEU A N 1
ATOM 1349 C CA . LEU A 1 177 ? -23.443 8.710 33.967 1.00 88.12 177 LEU A CA 1
ATOM 1350 C C . LEU A 1 177 ? -24.848 8.211 33.593 1.00 88.12 177 LEU A C 1
ATOM 1352 O O . LEU A 1 177 ? -25.775 8.236 34.409 1.00 88.12 177 LEU A O 1
ATOM 1356 N N . TYR A 1 178 ? -25.018 7.709 32.369 1.00 86.38 178 TYR A N 1
ATOM 1357 C CA . TYR A 1 178 ? -26.261 7.076 31.935 1.00 86.38 178 TYR A CA 1
ATOM 1358 C C . TYR A 1 178 ? -26.618 5.867 32.811 1.00 86.38 178 TYR A C 1
ATOM 1360 O O . TYR A 1 178 ? -27.768 5.708 33.225 1.00 86.38 178 TYR A O 1
ATOM 1368 N N . LEU A 1 179 ? -25.636 5.029 33.146 1.00 83.19 179 LEU A N 1
ATOM 1369 C CA . LEU A 1 179 ? -25.856 3.895 34.037 1.00 83.19 179 LEU A CA 1
ATOM 1370 C C . LEU A 1 179 ? -26.247 4.346 35.447 1.00 83.19 179 LEU A C 1
ATOM 1372 O O . LEU A 1 179 ? -27.217 3.817 35.987 1.00 83.19 179 LEU A O 1
ATOM 1376 N N . GLU A 1 180 ? -25.571 5.341 36.024 1.00 81.56 180 GLU A N 1
ATOM 1377 C CA . GLU A 1 180 ? -25.906 5.861 37.357 1.00 81.56 180 GLU A CA 1
ATOM 1378 C C . GLU A 1 180 ? -27.333 6.423 37.429 1.00 81.56 180 GLU A C 1
ATOM 1380 O O . GLU A 1 180 ? -28.096 6.096 38.346 1.00 81.56 180 GLU A O 1
ATOM 1385 N N . THR A 1 181 ? -27.726 7.240 36.447 1.00 81.31 181 THR A N 1
ATOM 1386 C CA . THR A 1 181 ? -29.080 7.820 36.389 1.00 81.31 181 THR A CA 1
ATOM 1387 C C . THR A 1 181 ? -30.146 6.734 36.269 1.00 81.31 181 THR A C 1
ATOM 1389 O O . THR A 1 181 ? -31.164 6.765 36.967 1.00 81.31 181 THR A O 1
ATOM 1392 N N . ARG A 1 182 ? -29.891 5.715 35.447 1.00 73.62 182 ARG A N 1
ATOM 1393 C CA . ARG A 1 182 ? -30.824 4.611 35.225 1.00 73.62 182 ARG A CA 1
ATOM 1394 C C . ARG A 1 182 ? -30.913 3.645 36.398 1.00 73.62 182 ARG A C 1
ATOM 1396 O O . ARG A 1 182 ? -31.983 3.093 36.659 1.00 73.62 182 ARG A O 1
ATOM 1403 N N . GLN A 1 183 ? -29.820 3.461 37.132 1.00 68.75 183 GLN A N 1
ATOM 1404 C CA . GLN A 1 183 ? -29.814 2.671 38.356 1.00 68.75 183 GLN A CA 1
ATOM 1405 C C . GLN A 1 183 ? -30.723 3.273 39.419 1.00 68.75 183 GLN A C 1
ATOM 1407 O O . GLN A 1 183 ? -31.551 2.542 39.957 1.00 68.75 183 GLN A O 1
ATOM 1412 N N . ARG A 1 184 ? -30.661 4.591 39.656 1.00 63.34 184 ARG A N 1
ATOM 1413 C CA . ARG A 1 184 ? -31.538 5.266 40.634 1.00 63.34 184 ARG A CA 1
ATOM 1414 C C . ARG A 1 184 ? -33.025 4.994 40.383 1.00 63.34 184 ARG A C 1
ATOM 1416 O O . ARG A 1 184 ? -33.778 4.828 41.334 1.00 63.34 184 ARG A O 1
ATOM 1423 N N . SER A 1 185 ? -33.435 4.884 39.118 1.00 61.88 185 SER A N 1
ATOM 1424 C CA . SER A 1 185 ? -34.820 4.575 38.736 1.00 61.88 185 SER A CA 1
ATOM 1425 C C . SER A 1 185 ? -35.203 3.096 38.927 1.00 61.88 185 SER A C 1
ATOM 1427 O O . SER A 1 185 ? -36.360 2.802 39.220 1.00 61.88 185 SER A O 1
ATOM 1429 N N . ARG A 1 186 ? -34.255 2.154 38.797 1.00 63.19 186 ARG A N 1
ATOM 1430 C CA . ARG A 1 186 ? -34.521 0.699 38.827 1.00 63.19 186 ARG A CA 1
ATOM 1431 C C . ARG A 1 186 ? -34.405 0.046 40.211 1.00 63.19 186 ARG A C 1
ATOM 1433 O O . ARG A 1 186 ? -34.880 -1.078 40.368 1.00 63.19 186 ARG A O 1
ATOM 1440 N N . VAL A 1 187 ? -33.824 0.721 41.208 1.00 63.28 187 VAL A N 1
ATOM 1441 C CA . VAL A 1 187 ? -33.646 0.183 42.578 1.00 63.28 187 VAL A CA 1
ATOM 1442 C C . VAL A 1 187 ? -34.980 -0.258 43.202 1.00 63.28 187 VAL A C 1
ATOM 1444 O O . VAL A 1 187 ? -35.072 -1.374 43.711 1.00 63.28 187 VAL A O 1
ATOM 1447 N N . ALA A 1 188 ? -36.043 0.545 43.070 1.00 60.00 188 ALA A N 1
ATOM 1448 C CA . ALA A 1 188 ? -37.359 0.234 43.642 1.00 60.00 188 ALA A CA 1
ATOM 1449 C C . ALA A 1 188 ? -38.002 -1.029 43.032 1.00 60.00 188 ALA A C 1
ATOM 1451 O O . ALA A 1 188 ? -38.553 -1.869 43.745 1.00 60.00 188 ALA A O 1
ATOM 1452 N N . SER A 1 189 ? -37.895 -1.207 41.712 1.00 63.94 189 SER A N 1
ATOM 1453 C CA . SER A 1 189 ? -38.428 -2.386 41.015 1.00 63.94 189 SER A CA 1
ATOM 1454 C C . SER A 1 189 ? -37.589 -3.640 41.277 1.00 63.94 189 SER A C 1
ATOM 1456 O O . SER A 1 189 ? -38.131 -4.742 41.353 1.00 63.94 189 SER A O 1
ATOM 1458 N N . TYR A 1 190 ? -36.273 -3.482 41.452 1.00 63.38 190 TYR A N 1
ATOM 1459 C CA . TYR A 1 190 ? -35.364 -4.591 41.735 1.00 63.38 190 TYR A CA 1
ATOM 1460 C C . TYR A 1 190 ? -35.553 -5.151 43.152 1.00 63.38 190 TYR A C 1
ATOM 1462 O O . TYR A 1 190 ? -35.561 -6.370 43.330 1.00 63.38 190 TYR A O 1
ATOM 1470 N N . ALA A 1 191 ? -35.790 -4.287 44.145 1.00 64.25 191 ALA A N 1
ATOM 1471 C CA . ALA A 1 191 ? -36.111 -4.699 45.513 1.00 64.25 191 ALA A CA 1
ATOM 1472 C C . ALA A 1 191 ? -37.392 -5.561 45.577 1.00 64.25 191 ALA A C 1
ATOM 1474 O O . ALA A 1 191 ? -37.422 -6.595 46.251 1.00 64.25 191 ALA A O 1
ATOM 1475 N N . LEU A 1 192 ? -38.427 -5.197 44.808 1.00 63.38 192 LEU A N 1
ATOM 1476 C CA . LEU A 1 192 ? -39.664 -5.979 44.662 1.00 63.38 192 LEU A CA 1
ATOM 1477 C C . LEU A 1 192 ? -39.436 -7.309 43.922 1.00 63.38 192 LEU A C 1
ATOM 1479 O O . LEU A 1 192 ? -39.897 -8.356 44.375 1.00 63.38 192 LEU A O 1
ATOM 1483 N N . ALA A 1 193 ? -38.674 -7.293 42.826 1.00 63.28 193 ALA A N 1
ATOM 1484 C CA . ALA A 1 193 ? -38.359 -8.481 42.030 1.00 63.28 193 ALA A CA 1
ATOM 1485 C C . ALA A 1 193 ? -37.518 -9.518 42.802 1.00 63.28 193 ALA A C 1
ATOM 1487 O O . ALA A 1 193 ? -37.709 -10.726 42.643 1.00 63.28 193 ALA A O 1
ATOM 1488 N N . ARG A 1 194 ? -36.615 -9.064 43.682 1.00 66.00 194 ARG A N 1
ATOM 1489 C CA . ARG A 1 194 ? -35.787 -9.944 44.520 1.00 66.00 194 ARG A CA 1
ATOM 1490 C C . ARG A 1 194 ? -36.613 -10.679 45.578 1.00 66.00 194 ARG A C 1
ATOM 1492 O O . ARG A 1 194 ? -36.345 -11.851 45.835 1.00 66.00 194 ARG A O 1
ATOM 1499 N N . ARG A 1 195 ? -37.666 -10.047 46.117 1.00 63.81 195 ARG A N 1
ATOM 1500 C CA . ARG A 1 195 ? -38.646 -10.715 46.998 1.00 63.81 195 ARG A CA 1
ATOM 1501 C C . ARG A 1 195 ? -39.475 -11.791 46.281 1.00 63.81 195 ARG A C 1
ATOM 1503 O O . ARG A 1 195 ? -39.986 -12.679 46.951 1.00 63.81 195 ARG A O 1
ATOM 1510 N N . MET A 1 196 ? -39.561 -11.761 44.947 1.00 70.38 196 MET A N 1
ATOM 1511 C CA . MET A 1 196 ? -40.263 -12.768 44.132 1.00 70.38 196 MET A CA 1
ATOM 1512 C C . MET A 1 196 ? -39.374 -13.941 43.661 1.00 70.38 196 MET A C 1
ATOM 1514 O O . MET A 1 196 ? -39.828 -14.775 42.885 1.00 70.38 196 MET A O 1
ATOM 1518 N N . GLY A 1 197 ? -38.116 -14.042 44.118 1.00 68.25 197 GLY A N 1
ATOM 1519 C CA . GLY A 1 197 ? -37.258 -15.214 43.869 1.00 68.25 197 GLY A CA 1
ATOM 1520 C C . GLY A 1 197 ? -36.428 -15.186 42.578 1.00 68.25 197 GLY A C 1
ATOM 1521 O O . GLY A 1 197 ? -35.868 -16.210 42.178 1.00 68.25 197 GLY A O 1
ATOM 1522 N N . LEU A 1 198 ? -36.304 -14.032 41.915 1.00 62.66 198 LEU A N 1
ATOM 1523 C CA . LEU A 1 198 ? -35.497 -13.899 40.698 1.00 62.66 198 LEU A CA 1
ATOM 1524 C C . LEU A 1 198 ? -33.985 -14.009 40.977 1.00 62.66 198 LEU A C 1
ATOM 1526 O O . LEU A 1 198 ? -33.440 -13.374 41.882 1.00 62.66 198 LEU A O 1
ATOM 1530 N N . LYS A 1 199 ? -33.289 -14.819 40.164 1.00 65.88 199 LYS A N 1
ATOM 1531 C CA . LYS A 1 199 ? -31.848 -15.092 40.305 1.00 65.88 199 LYS A CA 1
ATOM 1532 C C . LYS A 1 199 ? -30.988 -13.885 39.864 1.00 65.88 199 LYS A C 1
ATOM 1534 O O . LYS A 1 199 ? -31.24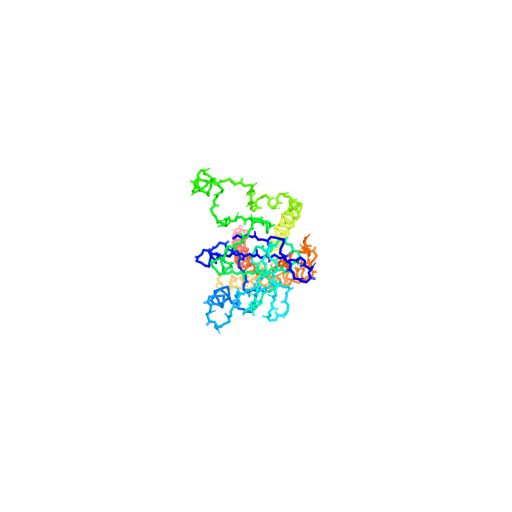0 -13.329 38.793 1.00 65.88 199 LYS A O 1
ATOM 1539 N N . PRO A 1 200 ? -29.890 -13.557 40.580 1.00 62.22 200 PRO A N 1
ATOM 1540 C CA . PRO A 1 200 ? -29.019 -12.404 40.289 1.00 62.22 200 PRO A CA 1
ATOM 1541 C C . PRO A 1 200 ? -28.415 -12.368 38.873 1.00 62.22 200 PRO A C 1
ATOM 1543 O O . PRO A 1 200 ? -28.130 -11.297 38.342 1.00 62.22 200 PRO A O 1
ATOM 1546 N N . GLY A 1 201 ? -28.225 -13.530 38.237 1.00 63.78 201 GLY A N 1
ATOM 1547 C CA . GLY A 1 201 ? -27.588 -13.636 36.918 1.00 63.78 201 GLY A CA 1
ATOM 1548 C C . GLY A 1 201 ? -28.428 -13.114 35.745 1.00 63.78 201 GLY A C 1
ATOM 1549 O O . GLY A 1 201 ? -27.870 -12.777 34.701 1.00 63.78 201 GLY A O 1
ATOM 1550 N N . SER A 1 202 ? -29.753 -13.005 35.901 1.00 71.25 202 SER A N 1
ATOM 1551 C CA .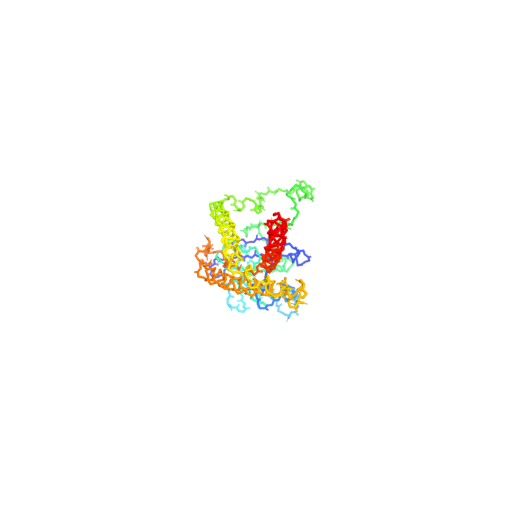 SER A 1 202 ? -30.632 -12.507 34.832 1.00 71.25 202 SER A CA 1
ATOM 1552 C C . SER A 1 202 ? -30.445 -11.008 34.582 1.00 71.25 202 SER A C 1
ATOM 1554 O O . SER A 1 202 ? -30.540 -10.549 33.445 1.00 71.25 202 SER A O 1
ATOM 1556 N N . HIS A 1 203 ? -30.130 -10.249 35.635 1.00 70.25 203 HIS A N 1
ATOM 1557 C CA . HIS A 1 203 ? -29.921 -8.806 35.556 1.00 70.25 203 HIS A CA 1
ATOM 1558 C C . HIS A 1 203 ? -28.656 -8.457 34.766 1.00 70.25 203 HIS A C 1
ATOM 1560 O O . HIS A 1 203 ? -28.701 -7.637 33.853 1.00 70.25 203 HIS A O 1
ATOM 1566 N N . LEU A 1 204 ? -27.547 -9.149 35.052 1.00 73.69 204 LEU A N 1
ATOM 1567 C CA . LEU A 1 204 ? -26.279 -8.939 34.355 1.00 73.69 204 LEU A CA 1
ATOM 1568 C C . LEU A 1 204 ? -26.388 -9.279 32.863 1.00 73.69 204 LEU A C 1
ATOM 1570 O O . LEU A 1 204 ? -25.904 -8.519 32.031 1.00 73.69 204 LEU A O 1
ATOM 1574 N N . ARG A 1 205 ? -27.064 -10.384 32.511 1.00 79.25 205 ARG A N 1
ATOM 1575 C CA . ARG A 1 205 ? -27.296 -10.750 31.103 1.00 79.25 205 ARG A CA 1
ATOM 1576 C C . ARG A 1 205 ? -28.103 -9.691 30.360 1.00 79.25 205 ARG A C 1
ATOM 1578 O O . ARG A 1 205 ? -27.714 -9.314 29.261 1.00 79.25 205 ARG A O 1
ATOM 1585 N N . SER A 1 206 ? -29.176 -9.180 30.964 1.00 82.62 206 SER A N 1
ATOM 1586 C CA . SER A 1 206 ? -29.962 -8.100 30.361 1.00 82.62 206 SER A CA 1
ATOM 1587 C C . SER A 1 206 ? -29.127 -6.836 30.160 1.00 82.62 206 SER A C 1
ATOM 1589 O O . SER A 1 206 ? -29.247 -6.204 29.117 1.00 82.62 206 SER A O 1
ATOM 1591 N N . LEU A 1 207 ? -28.271 -6.484 31.126 1.00 81.75 207 LEU A N 1
ATOM 1592 C CA . LEU A 1 207 ? -27.413 -5.300 31.040 1.00 81.75 207 LEU A CA 1
ATOM 1593 C C . LEU A 1 207 ? -26.347 -5.441 29.949 1.00 81.75 207 LEU A C 1
ATOM 1595 O O . LEU A 1 207 ? -26.108 -4.497 29.204 1.00 81.75 207 LEU A O 1
ATOM 1599 N N . ILE A 1 208 ? -25.729 -6.620 29.837 1.00 85.06 208 ILE A N 1
ATOM 1600 C CA . ILE A 1 208 ? -24.743 -6.918 28.791 1.00 85.06 208 ILE A CA 1
ATOM 1601 C C . ILE A 1 208 ? -25.393 -6.853 27.409 1.00 85.06 208 ILE A C 1
ATOM 1603 O O . ILE A 1 208 ? -24.814 -6.259 26.508 1.00 85.06 208 ILE A O 1
ATOM 1607 N N . ILE A 1 209 ? -26.589 -7.426 27.236 1.00 88.06 209 ILE A N 1
ATOM 1608 C CA . ILE A 1 209 ? -27.311 -7.373 25.956 1.00 88.06 209 ILE A CA 1
ATOM 1609 C C . ILE A 1 209 ? -27.670 -5.927 25.613 1.00 88.06 209 ILE A C 1
ATOM 1611 O O . ILE A 1 209 ? -27.418 -5.472 24.505 1.00 88.06 209 ILE A O 1
ATOM 1615 N N . GLU A 1 210 ? -28.217 -5.188 26.572 1.00 87.94 210 GLU A N 1
ATOM 1616 C CA . GLU A 1 210 ? -28.635 -3.806 26.378 1.00 87.94 210 GLU A CA 1
ATOM 1617 C C . GLU A 1 210 ? -27.466 -2.883 26.003 1.00 87.94 210 GLU A C 1
ATOM 1619 O O . GLU A 1 210 ? -27.532 -2.165 25.005 1.00 87.94 210 GLU A O 1
ATOM 1624 N N . LEU A 1 211 ? -26.368 -2.944 26.762 1.00 88.12 211 LEU A N 1
ATOM 1625 C CA . LEU A 1 211 ? -25.155 -2.182 26.470 1.00 88.12 211 LEU A CA 1
ATOM 1626 C C . LEU A 1 211 ? -24.477 -2.657 25.185 1.00 88.12 211 LEU A C 1
ATOM 1628 O O . LEU A 1 211 ? -24.001 -1.834 24.412 1.00 88.12 211 LEU A O 1
ATOM 1632 N N . GLY A 1 212 ? -24.454 -3.967 24.944 1.00 88.50 212 GLY A N 1
ATOM 1633 C CA . GLY A 1 212 ? -23.871 -4.563 23.748 1.00 88.50 212 GLY A CA 1
ATOM 1634 C C . GLY A 1 212 ? -24.588 -4.128 22.473 1.00 88.50 212 GLY A C 1
ATOM 1635 O O . GLY A 1 212 ? -23.925 -3.779 21.503 1.00 88.50 212 GLY A O 1
ATOM 1636 N N . VAL A 1 213 ? -25.923 -4.073 22.481 1.00 92.06 213 VAL A N 1
ATOM 1637 C CA . VAL A 1 213 ? -26.711 -3.583 21.338 1.00 92.06 213 VAL A CA 1
ATOM 1638 C C . VAL A 1 213 ? -26.465 -2.093 21.105 1.00 92.06 213 VAL A C 1
ATOM 1640 O O . VAL A 1 213 ? -26.187 -1.697 19.975 1.00 92.06 213 VAL A O 1
ATOM 1643 N N . LEU A 1 214 ? -26.517 -1.269 22.159 1.00 92.00 214 LEU A N 1
ATOM 1644 C CA . LEU A 1 214 ? -26.294 0.177 22.045 1.00 92.00 214 LEU A CA 1
ATOM 1645 C C . LEU A 1 214 ? -24.887 0.499 21.522 1.00 92.00 214 LEU A C 1
ATOM 1647 O O . LEU A 1 214 ? -24.739 1.260 20.566 1.00 92.00 214 LEU A O 1
ATOM 1651 N N . LEU A 1 215 ? -23.857 -0.098 22.125 1.00 91.62 215 LEU A N 1
ATOM 1652 C CA . LEU A 1 215 ? -22.465 0.130 21.741 1.00 91.62 215 LEU A CA 1
ATOM 1653 C C . LEU A 1 215 ? -22.124 -0.511 20.395 1.00 91.62 215 LEU A C 1
ATOM 1655 O O . LEU A 1 215 ? -21.380 0.081 19.621 1.00 91.62 215 LEU A O 1
ATOM 1659 N N . GLY A 1 216 ? -22.690 -1.679 20.086 1.00 93.12 216 GLY A N 1
ATOM 1660 C CA . GLY A 1 216 ? -22.530 -2.328 18.788 1.00 93.12 216 GLY A CA 1
ATOM 1661 C C . GLY A 1 216 ? -23.102 -1.481 17.652 1.00 93.12 216 GLY A C 1
ATOM 1662 O O . GLY A 1 216 ? -22.430 -1.275 16.645 1.00 93.12 216 GLY A O 1
ATOM 1663 N N . LEU A 1 217 ? -24.301 -0.916 17.832 1.00 94.88 217 LEU A N 1
ATOM 1664 C CA . LEU A 1 217 ? -24.894 -0.012 16.846 1.00 94.88 217 LEU A CA 1
ATOM 1665 C C . LEU A 1 217 ? -24.069 1.272 16.692 1.00 94.88 217 LEU A C 1
ATOM 1667 O O . LEU A 1 217 ? -23.783 1.685 15.570 1.00 94.88 217 LEU A O 1
ATOM 1671 N N . ALA A 1 218 ? -23.646 1.876 17.807 1.00 92.62 218 ALA A N 1
ATOM 1672 C CA . ALA A 1 218 ? -22.785 3.056 17.784 1.00 92.62 218 ALA A CA 1
ATOM 1673 C C . ALA A 1 218 ? -21.458 2.785 17.058 1.00 92.62 218 ALA A C 1
ATOM 1675 O O . ALA A 1 218 ? -21.013 3.618 16.271 1.00 92.62 218 ALA A O 1
ATOM 1676 N N . PHE A 1 219 ? -20.860 1.610 17.272 1.00 94.25 219 PHE A N 1
ATOM 1677 C CA . PHE A 1 219 ? -19.647 1.181 16.585 1.00 94.25 219 PHE A CA 1
ATOM 1678 C C . PHE A 1 219 ? -19.869 1.069 15.075 1.00 94.25 219 PHE A C 1
ATOM 1680 O O . PHE A 1 219 ? -19.135 1.689 14.313 1.00 94.25 219 PHE A O 1
ATOM 1687 N N . VAL A 1 220 ? -20.914 0.356 14.636 1.00 96.44 220 VAL A N 1
ATOM 1688 C CA . VAL A 1 220 ? -21.232 0.194 13.206 1.00 96.44 220 VAL A CA 1
ATOM 1689 C C . VAL A 1 220 ? -21.454 1.548 12.532 1.00 96.44 220 VAL A C 1
ATOM 1691 O O . VAL A 1 220 ? -20.867 1.815 11.485 1.00 96.44 220 VAL A O 1
ATOM 1694 N N . ILE A 1 221 ? -22.255 2.424 13.147 1.00 96.25 221 ILE A N 1
ATOM 1695 C CA . ILE A 1 221 ? -22.518 3.769 12.619 1.00 96.25 221 ILE A CA 1
ATOM 1696 C C . ILE A 1 221 ? -21.222 4.586 12.572 1.00 96.25 221 ILE A C 1
ATOM 1698 O O . ILE A 1 221 ? -20.927 5.205 11.554 1.00 96.25 221 ILE A O 1
ATOM 1702 N N . GLY A 1 222 ? -20.423 4.566 13.641 1.00 93.56 222 GLY A N 1
ATOM 1703 C CA . GLY A 1 222 ? -19.152 5.285 13.709 1.00 93.56 222 GLY A CA 1
ATOM 1704 C C . GLY A 1 222 ? -18.153 4.821 12.648 1.00 93.56 222 GLY A C 1
ATOM 1705 O O . GLY A 1 222 ? -17.569 5.652 11.957 1.00 93.56 222 GLY A O 1
ATOM 1706 N N . THR A 1 223 ? -17.996 3.507 12.460 1.00 93.69 223 THR A N 1
ATOM 1707 C CA . THR A 1 223 ? -17.139 2.934 11.412 1.00 93.69 223 THR A CA 1
ATOM 1708 C C . THR A 1 223 ? -17.640 3.297 10.016 1.00 93.69 223 THR A C 1
ATOM 1710 O O . THR A 1 223 ? -16.833 3.666 9.166 1.00 93.69 223 THR A O 1
ATOM 1713 N N . ALA A 1 224 ? -18.954 3.258 9.778 1.00 94.88 224 ALA A N 1
ATOM 1714 C CA . ALA A 1 224 ? -19.537 3.653 8.497 1.00 94.88 224 ALA A CA 1
ATOM 1715 C C . ALA A 1 224 ? -19.307 5.143 8.193 1.00 94.88 224 ALA A C 1
ATOM 1717 O O . ALA A 1 224 ? -18.880 5.487 7.092 1.00 94.88 224 ALA A O 1
ATOM 1718 N N . LEU A 1 225 ? -19.522 6.026 9.175 1.00 95.25 225 LEU A N 1
ATOM 1719 C CA . LEU A 1 225 ? -19.269 7.463 9.036 1.00 95.25 225 LEU A CA 1
ATOM 1720 C C . LEU A 1 225 ? -17.783 7.767 8.824 1.00 95.25 225 LEU A C 1
ATOM 1722 O O . LEU A 1 225 ? -17.446 8.587 7.973 1.00 95.25 225 LEU A O 1
ATOM 1726 N N . ALA A 1 226 ? -16.892 7.086 9.548 1.00 91.81 226 ALA A N 1
ATOM 1727 C CA . ALA A 1 226 ? -15.453 7.203 9.339 1.00 91.81 226 ALA A CA 1
ATOM 1728 C C . ALA A 1 226 ? -15.060 6.757 7.922 1.00 91.81 226 ALA A C 1
ATOM 1730 O O . ALA A 1 226 ? -14.307 7.456 7.247 1.00 91.81 226 ALA A O 1
ATOM 1731 N N . GLY A 1 227 ? -15.623 5.643 7.442 1.00 92.44 227 GLY A N 1
ATOM 1732 C CA . GLY A 1 227 ? -15.440 5.173 6.069 1.00 92.44 227 GLY A CA 1
ATOM 1733 C C . GLY A 1 227 ? -15.907 6.198 5.035 1.00 92.44 227 GLY A C 1
ATOM 1734 O O . GLY A 1 227 ? -15.156 6.526 4.120 1.00 92.44 227 GLY A O 1
ATOM 1735 N N . ALA A 1 228 ? -17.100 6.770 5.210 1.00 93.69 228 ALA A N 1
ATOM 1736 C CA . ALA A 1 228 ? -17.622 7.816 4.331 1.00 93.69 228 ALA A CA 1
ATOM 1737 C C . ALA A 1 228 ? -16.735 9.076 4.328 1.00 93.69 228 ALA A C 1
ATOM 1739 O O . ALA A 1 228 ? -16.459 9.638 3.266 1.00 93.69 228 ALA A O 1
ATOM 1740 N N . ALA A 1 229 ? -16.237 9.495 5.495 1.00 91.75 229 ALA A N 1
ATOM 1741 C CA . ALA A 1 229 ? -15.319 10.625 5.609 1.00 91.75 229 ALA A CA 1
ATOM 1742 C C . ALA A 1 229 ? -14.001 10.364 4.862 1.00 91.75 229 ALA A C 1
ATOM 1744 O O . ALA A 1 229 ? -13.564 11.206 4.077 1.00 91.75 229 ALA A O 1
ATOM 1745 N N . VAL A 1 230 ? -13.404 9.178 5.038 1.00 91.06 230 VAL A N 1
ATOM 1746 C CA . VAL A 1 230 ? -12.190 8.775 4.310 1.00 91.06 230 VAL A CA 1
ATOM 1747 C C . VAL A 1 230 ? -12.447 8.753 2.806 1.00 91.06 230 VAL A C 1
ATOM 1749 O O . VAL A 1 230 ? -11.689 9.367 2.065 1.00 91.06 230 VAL A O 1
ATOM 1752 N N . LEU A 1 231 ? -13.541 8.139 2.346 1.00 90.38 231 LEU A N 1
ATOM 1753 C CA . LEU A 1 231 ? -13.903 8.090 0.923 1.00 90.38 231 LEU A CA 1
ATOM 1754 C C . LEU A 1 231 ? -14.131 9.478 0.306 1.00 90.38 231 LEU A C 1
ATOM 1756 O O . LEU A 1 231 ? -13.928 9.651 -0.893 1.00 90.38 231 LEU A O 1
ATOM 1760 N N . THR A 1 232 ? -14.510 10.469 1.111 1.00 90.75 232 THR A N 1
ATOM 1761 C CA . THR A 1 232 ? -14.705 11.848 0.644 1.00 90.75 232 THR A CA 1
ATOM 1762 C C . THR A 1 232 ? -13.381 12.605 0.517 1.00 90.75 232 THR A C 1
ATOM 1764 O O . THR A 1 232 ? -13.221 13.416 -0.390 1.00 90.75 232 THR A O 1
ATOM 1767 N N . VAL A 1 233 ? -12.423 12.351 1.414 1.00 89.12 233 VAL A N 1
ATOM 1768 C CA . VAL A 1 233 ? -11.204 13.170 1.537 1.00 89.12 233 VAL A CA 1
ATOM 1769 C C . VAL A 1 233 ? -9.960 12.489 0.961 1.00 89.12 233 VAL A C 1
ATOM 1771 O O . VAL A 1 233 ? -9.014 13.190 0.628 1.00 89.12 233 VAL A O 1
ATOM 1774 N N . TYR A 1 234 ? -9.924 11.163 0.779 1.00 86.12 234 TYR A N 1
ATOM 1775 C CA . TYR A 1 234 ? -8.679 10.450 0.436 1.00 86.12 234 TYR A CA 1
ATOM 1776 C C . TYR A 1 234 ? -7.995 10.953 -0.841 1.00 86.12 234 TYR A C 1
ATOM 1778 O O . TYR A 1 234 ? -6.772 11.003 -0.884 1.00 86.12 234 TYR A O 1
ATOM 1786 N N . ARG A 1 235 ? -8.759 11.393 -1.848 1.00 82.44 235 ARG A N 1
ATOM 1787 C CA . ARG A 1 235 ? -8.199 11.988 -3.075 1.00 82.44 235 ARG A CA 1
ATOM 1788 C C . ARG A 1 235 ? -7.551 13.351 -2.836 1.00 82.44 235 ARG A C 1
ATOM 1790 O O . ARG A 1 235 ? -6.598 13.699 -3.510 1.00 82.44 235 ARG A O 1
ATOM 1797 N N . LEU A 1 236 ? -8.025 14.109 -1.845 1.00 82.81 236 LEU A N 1
ATOM 1798 C CA . LEU A 1 236 ? -7.407 15.376 -1.434 1.00 82.81 236 LEU A CA 1
ATOM 1799 C C . LEU A 1 236 ? -6.084 15.161 -0.684 1.00 82.81 236 LEU A C 1
ATOM 1801 O O . LEU A 1 236 ? -5.340 16.114 -0.476 1.00 82.81 236 LEU A O 1
ATOM 1805 N N . LEU A 1 237 ? -5.806 13.927 -0.254 1.00 77.06 237 LEU A N 1
ATOM 1806 C CA . LEU A 1 237 ? -4.560 13.545 0.410 1.00 77.06 237 LEU A CA 1
ATOM 1807 C C . LEU A 1 237 ? -3.484 13.081 -0.585 1.00 77.06 237 LEU A C 1
ATOM 1809 O O . LEU A 1 237 ? -2.408 12.664 -0.158 1.00 77.06 237 LEU A O 1
ATOM 1813 N N . GLU A 1 238 ? -3.753 13.138 -1.891 1.00 76.62 238 GLU A N 1
ATOM 1814 C CA . GLU A 1 238 ? -2.763 12.866 -2.928 1.00 76.62 238 GLU A CA 1
ATOM 1815 C C . GLU A 1 238 ? -1.750 14.014 -2.993 1.00 76.62 238 GLU A C 1
ATOM 1817 O O . GLU A 1 238 ? -2.056 15.128 -3.414 1.00 76.62 238 GLU A O 1
ATOM 1822 N N . LEU A 1 239 ? -0.535 13.752 -2.511 1.00 72.19 239 LEU A N 1
ATOM 1823 C CA . LEU A 1 239 ? 0.507 14.777 -2.396 1.00 72.19 239 LEU A CA 1
ATOM 1824 C C . LEU A 1 239 ? 1.288 14.990 -3.693 1.00 72.19 239 LEU A C 1
ATOM 1826 O O . LEU A 1 239 ? 1.885 16.048 -3.873 1.00 72.19 239 LEU A O 1
ATOM 1830 N N . ASP A 1 240 ? 1.305 13.992 -4.574 1.00 75.56 240 ASP A N 1
ATOM 1831 C CA . ASP A 1 240 ? 2.017 14.050 -5.847 1.00 75.56 240 ASP A CA 1
ATOM 1832 C C . ASP A 1 240 ? 1.192 13.370 -6.951 1.00 75.56 240 ASP A C 1
ATOM 1834 O O . ASP A 1 240 ? 1.445 12.212 -7.283 1.00 75.56 240 ASP A O 1
ATOM 1838 N N . PRO A 1 241 ? 0.206 14.080 -7.533 1.00 74.25 241 PRO A N 1
ATOM 1839 C CA . PRO A 1 241 ? -0.655 13.533 -8.586 1.00 74.25 241 PRO A CA 1
ATOM 1840 C C . PRO A 1 241 ? 0.107 13.087 -9.841 1.00 74.25 241 PRO A C 1
ATOM 1842 O O . PRO A 1 241 ? -0.411 12.335 -10.659 1.00 74.25 241 PRO A O 1
ATOM 1845 N N . ASN A 1 242 ? 1.348 13.555 -10.009 1.00 74.50 242 ASN A N 1
ATOM 1846 C CA . ASN A 1 242 ? 2.191 13.222 -11.154 1.00 74.50 242 ASN A CA 1
ATOM 1847 C C . ASN A 1 242 ? 3.013 11.941 -10.927 1.00 74.50 242 ASN A C 1
ATOM 1849 O O . ASN A 1 242 ? 3.755 11.519 -11.815 1.00 74.50 242 ASN A O 1
ATOM 1853 N N . ARG A 1 243 ? 2.915 11.314 -9.748 1.00 72.31 243 ARG A N 1
ATOM 1854 C CA . ARG A 1 243 ? 3.598 10.056 -9.428 1.00 72.31 243 ARG A CA 1
ATOM 1855 C C . ARG A 1 243 ? 2.598 9.001 -8.956 1.00 72.31 243 ARG A C 1
ATOM 1857 O O . ARG A 1 243 ? 2.418 8.845 -7.749 1.00 72.31 243 ARG A O 1
ATOM 1864 N N . PRO A 1 244 ? 1.991 8.237 -9.881 1.00 70.94 244 PRO A N 1
ATOM 1865 C CA . PRO A 1 244 ? 1.155 7.110 -9.496 1.00 70.94 244 PRO A CA 1
ATOM 1866 C C . PRO A 1 244 ? 1.977 6.031 -8.754 1.00 70.94 244 PRO A C 1
ATOM 1868 O O . PRO A 1 244 ? 3.204 5.971 -8.913 1.00 70.94 244 PRO A O 1
ATOM 1871 N N . PRO A 1 245 ? 1.326 5.164 -7.957 1.00 74.31 245 PRO A N 1
ATOM 1872 C CA . PRO A 1 245 ? -0.123 5.025 -7.823 1.00 74.31 245 PRO A CA 1
ATOM 1873 C C . PRO A 1 245 ? -0.735 6.173 -7.020 1.00 74.31 245 PRO A C 1
ATOM 1875 O O . PRO A 1 245 ? -0.119 6.694 -6.090 1.00 74.31 245 PRO A O 1
ATOM 1878 N N . GLY A 1 246 ? -1.981 6.516 -7.345 1.00 76.56 246 GLY A N 1
ATOM 1879 C CA . GLY A 1 246 ? -2.793 7.337 -6.453 1.00 76.56 246 GLY A CA 1
ATOM 1880 C C . GLY A 1 246 ? -2.953 6.673 -5.072 1.00 76.56 246 GLY A C 1
ATOM 1881 O O . GLY A 1 246 ? -2.569 5.516 -4.868 1.00 76.56 246 GLY A O 1
ATOM 1882 N N . PRO A 1 247 ? -3.533 7.377 -4.087 1.00 80.50 247 PRO A N 1
ATOM 1883 C CA . PRO A 1 247 ? -3.670 6.873 -2.725 1.00 80.50 247 PRO A CA 1
ATOM 1884 C C . PRO A 1 247 ? -4.399 5.521 -2.674 1.00 80.50 247 PRO A C 1
ATOM 1886 O O . PRO A 1 247 ? -5.590 5.411 -2.974 1.00 80.50 247 PRO A O 1
ATOM 1889 N N . LEU A 1 248 ? -3.676 4.491 -2.232 1.00 84.56 248 LEU A N 1
ATOM 1890 C CA . LEU A 1 248 ? -4.192 3.138 -2.074 1.00 84.56 248 LEU A CA 1
ATOM 1891 C C . LEU A 1 248 ? -4.962 3.010 -0.758 1.00 84.56 248 LEU A C 1
ATOM 1893 O O . LEU A 1 248 ? -4.383 2.992 0.330 1.00 84.56 248 LEU A O 1
ATOM 1897 N N . LEU A 1 249 ? -6.283 2.865 -0.849 1.00 84.88 249 LEU A N 1
ATOM 1898 C CA . LEU A 1 249 ? -7.107 2.575 0.319 1.00 84.88 249 LEU A CA 1
ATOM 1899 C C . LEU A 1 249 ? -6.905 1.119 0.742 1.00 84.88 249 LEU A C 1
ATOM 1901 O O . LEU A 1 249 ? -7.178 0.193 -0.023 1.00 84.88 249 LEU A O 1
ATOM 1905 N N . THR A 1 250 ? -6.425 0.924 1.966 1.00 87.50 250 THR A N 1
ATOM 1906 C CA . THR A 1 250 ? -6.349 -0.381 2.625 1.00 87.50 250 THR A CA 1
ATOM 1907 C C . THR A 1 250 ? -7.236 -0.354 3.862 1.00 87.50 250 THR A C 1
ATOM 1909 O O . THR A 1 250 ? -7.252 0.617 4.619 1.00 87.50 250 THR A O 1
ATOM 1912 N N . LEU A 1 251 ? -8.035 -1.405 4.055 1.00 87.06 251 LEU A N 1
ATOM 1913 C CA . LEU A 1 251 ? -8.896 -1.509 5.228 1.00 87.06 251 LEU A CA 1
ATOM 1914 C C . LEU A 1 251 ? -8.065 -2.011 6.413 1.00 87.06 251 LEU A C 1
ATOM 1916 O O . LEU A 1 251 ? -7.547 -3.129 6.355 1.00 87.06 251 LEU A O 1
ATOM 1920 N N . PRO A 1 252 ? -7.951 -1.245 7.513 1.00 91.31 252 PRO A N 1
ATOM 1921 C CA . PRO A 1 252 ? -7.166 -1.657 8.666 1.00 91.31 252 PRO A CA 1
ATOM 1922 C C . PRO A 1 252 ? -7.977 -2.638 9.525 1.00 91.31 252 PRO A C 1
ATOM 1924 O O . PRO A 1 252 ? -8.409 -2.311 10.632 1.00 91.31 252 PRO A O 1
ATOM 1927 N N . VAL A 1 253 ? -8.212 -3.849 9.007 1.00 93.12 253 VAL A N 1
ATOM 1928 C CA . VAL A 1 253 ? -9.086 -4.867 9.622 1.00 93.12 253 VAL A CA 1
ATOM 1929 C C . VAL A 1 253 ? -8.683 -5.141 11.069 1.00 93.12 253 VAL A C 1
ATOM 1931 O O . VAL A 1 253 ? -9.536 -5.174 11.952 1.00 93.12 253 VAL A O 1
ATOM 1934 N N . ILE A 1 254 ? -7.380 -5.255 11.339 1.00 94.12 254 ILE A N 1
ATOM 1935 C CA . ILE A 1 254 ? -6.856 -5.490 12.691 1.00 94.12 254 ILE A CA 1
ATOM 1936 C C . ILE A 1 254 ? -7.225 -4.335 13.630 1.00 94.12 254 ILE A C 1
ATOM 1938 O O . ILE A 1 254 ? -7.676 -4.577 14.746 1.00 94.12 254 ILE A O 1
ATOM 1942 N N . THR A 1 255 ? -7.094 -3.085 13.184 1.00 91.50 255 THR A N 1
ATOM 1943 C CA . THR A 1 255 ? -7.442 -1.902 13.984 1.00 91.50 255 THR A CA 1
ATOM 1944 C C . THR A 1 255 ? -8.941 -1.829 14.255 1.00 91.50 255 THR A C 1
ATOM 1946 O O . THR A 1 255 ? -9.343 -1.529 15.378 1.00 91.50 255 THR A O 1
ATOM 1949 N N . VAL A 1 256 ? -9.776 -2.153 13.263 1.00 92.69 256 VAL A N 1
ATOM 1950 C CA . VAL A 1 256 ? -11.238 -2.219 13.428 1.00 92.69 256 VAL A CA 1
ATOM 1951 C C . VAL A 1 256 ? -11.617 -3.314 14.429 1.00 92.69 256 VAL A C 1
ATOM 1953 O O . VAL A 1 256 ? -12.393 -3.059 15.348 1.00 92.69 256 VAL A O 1
ATOM 1956 N N . LEU A 1 257 ? -11.028 -4.508 14.319 1.00 95.06 257 LEU A N 1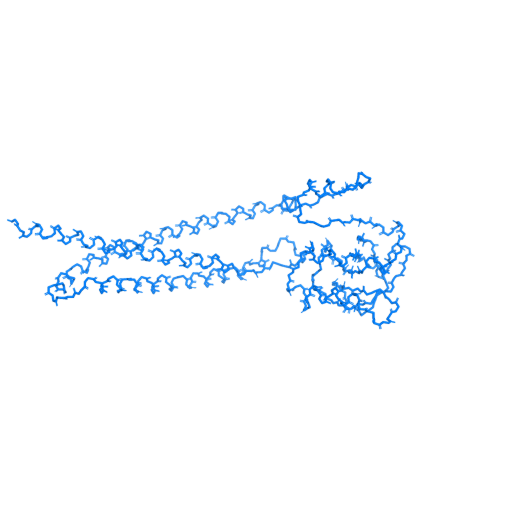
ATOM 1957 C CA . LEU A 1 257 ? -11.259 -5.606 15.263 1.00 95.06 257 LEU A CA 1
ATOM 1958 C C . LEU A 1 257 ? -10.768 -5.267 16.676 1.00 95.06 257 LEU A C 1
ATOM 1960 O O . LEU A 1 257 ? -11.459 -5.561 17.651 1.00 95.06 257 LEU A O 1
ATOM 1964 N N . ALA A 1 258 ? -9.616 -4.608 16.805 1.00 94.00 258 ALA A N 1
ATOM 1965 C CA . ALA A 1 258 ? -9.098 -4.146 18.088 1.00 94.00 258 ALA A CA 1
ATOM 1966 C C . ALA A 1 258 ? -10.024 -3.099 18.730 1.00 94.00 258 ALA A C 1
ATOM 1968 O O . ALA A 1 258 ? -10.302 -3.173 19.927 1.00 94.00 258 ALA A O 1
ATOM 1969 N N . ALA A 1 259 ? -10.560 -2.162 17.943 1.00 92.25 259 ALA A N 1
ATOM 1970 C CA . ALA A 1 259 ? -11.527 -1.172 18.416 1.00 92.25 259 ALA A CA 1
ATOM 1971 C C . ALA A 1 259 ? -12.864 -1.816 18.830 1.00 92.25 259 ALA A C 1
ATOM 1973 O O . ALA A 1 259 ? -13.453 -1.433 19.847 1.00 92.25 259 ALA A O 1
ATOM 1974 N N . LEU A 1 260 ? -13.321 -2.834 18.095 1.00 94.62 260 LEU A N 1
ATOM 1975 C CA . LEU A 1 260 ? -14.497 -3.623 18.462 1.00 94.62 260 LEU A CA 1
ATOM 1976 C C . LEU A 1 260 ? -14.269 -4.369 19.785 1.00 94.62 260 LEU A C 1
ATOM 1978 O O . LEU A 1 260 ? -15.111 -4.315 20.681 1.00 94.62 260 LEU A O 1
ATOM 1982 N N . ALA A 1 261 ? -13.109 -5.012 19.940 1.00 95.56 261 ALA A N 1
ATOM 1983 C CA . ALA A 1 261 ? -12.727 -5.695 21.172 1.00 95.56 261 ALA A CA 1
ATOM 1984 C C . ALA A 1 261 ? -12.650 -4.722 22.360 1.00 95.56 261 ALA A C 1
ATOM 1986 O O . ALA A 1 261 ? -13.200 -5.009 23.423 1.00 95.56 261 ALA A O 1
ATOM 1987 N N . ALA A 1 262 ? -12.048 -3.544 22.179 1.00 92.62 262 ALA A N 1
ATOM 1988 C CA . ALA A 1 262 ? -12.010 -2.500 23.201 1.00 92.62 262 ALA A CA 1
ATOM 1989 C C . ALA A 1 262 ? -13.423 -2.044 23.603 1.00 92.62 262 ALA A C 1
ATOM 1991 O O . ALA A 1 262 ? -13.722 -1.927 24.792 1.00 92.62 262 ALA A O 1
ATOM 1992 N N . THR A 1 263 ? -14.320 -1.865 22.630 1.00 91.69 263 THR A N 1
ATOM 1993 C CA . THR A 1 263 ? -15.729 -1.514 22.869 1.00 91.69 263 THR A CA 1
ATOM 1994 C C . THR A 1 263 ? -16.448 -2.594 23.683 1.00 91.69 263 THR A C 1
ATOM 1996 O O . THR A 1 263 ? -17.155 -2.285 24.645 1.00 91.69 263 THR A O 1
ATOM 1999 N N . ALA A 1 264 ? -16.221 -3.870 23.360 1.00 91.94 264 ALA A N 1
ATOM 2000 C CA . ALA A 1 264 ? -16.764 -4.994 24.119 1.00 91.94 264 ALA A CA 1
ATOM 2001 C C . ALA A 1 264 ? -16.226 -5.031 25.560 1.00 91.94 264 ALA A C 1
ATOM 2003 O O . ALA A 1 264 ? -16.994 -5.226 26.503 1.00 91.94 264 ALA A O 1
ATOM 2004 N N . VAL A 1 265 ? -14.925 -4.785 25.753 1.00 93.94 265 VAL A N 1
ATOM 2005 C CA . VAL A 1 265 ? -14.311 -4.685 27.087 1.00 93.94 265 VAL A CA 1
ATOM 2006 C C . VAL A 1 265 ? -14.947 -3.552 27.894 1.00 93.94 265 VAL A C 1
ATOM 2008 O O . VAL A 1 265 ? -15.328 -3.772 29.043 1.00 93.94 265 VAL A O 1
ATOM 2011 N N . VAL A 1 266 ? -15.140 -2.371 27.300 1.00 89.94 266 VAL A N 1
ATOM 2012 C CA . VAL A 1 266 ? -15.833 -1.245 27.949 1.00 89.94 266 VAL A CA 1
ATOM 2013 C C . VAL A 1 266 ? -17.254 -1.634 28.362 1.00 89.94 266 VAL A C 1
ATOM 2015 O O . VAL A 1 266 ? -17.639 -1.383 29.504 1.00 89.94 266 VAL A O 1
ATOM 2018 N N . ALA A 1 267 ? -18.016 -2.294 27.484 1.00 88.81 267 ALA A N 1
ATOM 2019 C CA . ALA A 1 267 ? -19.374 -2.751 27.786 1.00 88.81 267 ALA A CA 1
ATOM 2020 C C . ALA A 1 267 ? -19.407 -3.694 29.002 1.00 88.81 267 ALA A C 1
ATOM 2022 O O . ALA A 1 267 ? -20.225 -3.528 29.910 1.00 88.81 267 ALA A O 1
ATOM 2023 N N . LEU A 1 268 ? -18.486 -4.662 29.043 1.00 89.50 268 LEU A N 1
ATOM 2024 C CA . LEU A 1 268 ? -18.368 -5.630 30.134 1.00 89.50 268 LEU A CA 1
ATOM 2025 C C . LEU A 1 268 ? -17.961 -4.964 31.450 1.00 89.50 268 LEU A C 1
ATOM 2027 O O . LEU A 1 268 ? -18.555 -5.250 32.492 1.00 89.50 268 LEU A O 1
ATOM 2031 N N . LEU A 1 269 ? -16.978 -4.060 31.415 1.00 89.56 269 LEU A N 1
ATOM 2032 C CA . LEU A 1 269 ? -16.529 -3.323 32.596 1.00 89.56 269 LEU A CA 1
ATOM 2033 C C . LEU A 1 269 ? -17.634 -2.417 33.145 1.00 89.56 269 LEU A C 1
ATOM 2035 O O . LEU A 1 269 ? -17.856 -2.400 34.355 1.00 89.56 269 LEU A O 1
ATOM 2039 N N . ALA A 1 270 ? -18.370 -1.727 32.272 1.00 86.75 270 ALA A N 1
ATOM 2040 C CA . ALA A 1 270 ? -19.499 -0.887 32.654 1.00 86.75 270 ALA A CA 1
ATOM 2041 C C . ALA A 1 270 ? -20.639 -1.716 33.275 1.00 86.75 270 ALA A C 1
ATOM 2043 O O . ALA A 1 270 ? -21.164 -1.357 34.332 1.00 86.75 270 ALA A O 1
ATOM 2044 N N . ALA A 1 271 ? -20.967 -2.874 32.690 1.00 85.12 271 ALA A N 1
ATOM 2045 C CA . ALA A 1 271 ? -21.952 -3.798 33.252 1.00 85.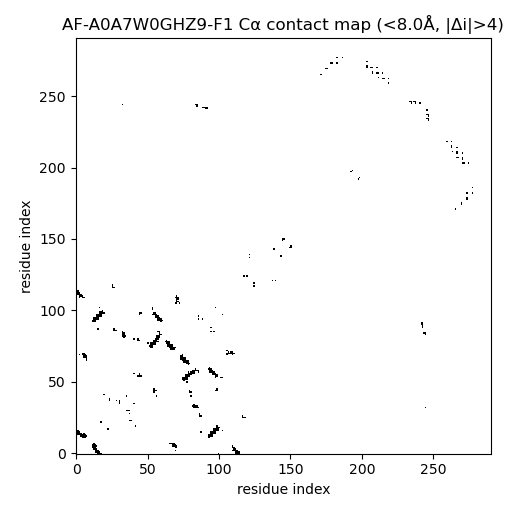12 271 ALA A CA 1
ATOM 2046 C C . ALA A 1 271 ? -21.523 -4.350 34.624 1.00 85.12 271 ALA A C 1
ATOM 2048 O O . ALA A 1 271 ? -22.325 -4.404 35.561 1.00 85.12 271 ALA A O 1
ATOM 2049 N N . ALA A 1 272 ? -20.250 -4.727 34.771 1.00 85.62 272 ALA A N 1
ATOM 2050 C CA . ALA A 1 272 ? -19.695 -5.220 36.028 1.00 85.62 272 ALA A CA 1
ATOM 2051 C C . ALA A 1 272 ? -19.670 -4.133 37.114 1.00 85.62 272 ALA A C 1
ATOM 2053 O O . ALA A 1 272 ? -20.013 -4.405 38.269 1.00 85.62 272 ALA A O 1
ATOM 2054 N N . TYR A 1 273 ? -19.299 -2.903 36.750 1.00 85.44 273 TYR A N 1
ATOM 2055 C CA . TYR A 1 273 ? -19.350 -1.741 37.635 1.00 85.44 273 TYR A CA 1
ATOM 2056 C C . TYR A 1 273 ? -20.778 -1.497 38.129 1.00 85.44 273 TYR A C 1
ATOM 2058 O O . TYR A 1 273 ? -21.010 -1.452 39.339 1.00 85.44 273 TYR A O 1
ATOM 2066 N N . ALA A 1 274 ? -21.741 -1.454 37.205 1.00 80.81 274 ALA A N 1
ATOM 2067 C CA . ALA A 1 274 ? -23.151 -1.290 37.523 1.00 80.81 274 ALA A CA 1
ATOM 2068 C C . ALA A 1 274 ? -23.637 -2.371 38.510 1.00 80.81 274 ALA A C 1
ATOM 2070 O O . ALA A 1 274 ? -24.248 -2.062 39.535 1.00 80.81 274 ALA A O 1
ATOM 2071 N N . GLN A 1 275 ? -23.304 -3.640 38.269 1.00 80.56 275 GLN A N 1
ATOM 2072 C CA . GLN A 1 275 ? -23.690 -4.736 39.159 1.00 80.56 275 GLN A CA 1
ATOM 2073 C C . GLN A 1 275 ? -23.085 -4.601 40.570 1.00 80.56 275 GLN A C 1
ATOM 2075 O O . GLN A 1 275 ? -23.770 -4.844 41.571 1.00 80.56 275 GLN A O 1
ATOM 2080 N N . ARG A 1 276 ? -21.809 -4.203 40.675 1.00 79.69 276 ARG A N 1
ATOM 2081 C CA . ARG A 1 276 ? -21.137 -3.981 41.969 1.00 79.69 276 ARG A CA 1
ATOM 2082 C C . ARG A 1 276 ? -21.753 -2.815 42.738 1.00 79.69 276 ARG A C 1
ATOM 2084 O O . ARG A 1 276 ? -21.975 -2.950 43.941 1.00 79.69 276 ARG A O 1
ATOM 2091 N N . ALA A 1 277 ? -22.053 -1.709 42.058 1.00 77.88 277 ALA A N 1
ATOM 2092 C CA . ALA A 1 277 ? -22.700 -0.546 42.660 1.00 77.88 277 ALA A CA 1
ATOM 2093 C C . ALA A 1 277 ? -24.078 -0.909 43.242 1.00 77.88 277 ALA A C 1
ATOM 2095 O O . ALA A 1 277 ? -24.347 -0.625 44.409 1.00 77.88 277 ALA A O 1
ATOM 2096 N N . ALA A 1 278 ? -24.896 -1.646 42.480 1.00 71.44 278 ALA A N 1
ATOM 2097 C CA . ALA A 1 278 ? -26.211 -2.106 42.929 1.00 71.44 278 ALA A CA 1
ATOM 2098 C C . ALA A 1 278 ? -26.130 -3.022 44.165 1.00 71.44 278 ALA A C 1
ATOM 2100 O O . ALA A 1 278 ? -26.918 -2.887 45.096 1.00 71.44 278 ALA A O 1
ATOM 2101 N N . THR A 1 279 ? -25.144 -3.923 44.210 1.00 71.75 279 THR A N 1
ATOM 2102 C CA . THR A 1 279 ? -24.977 -4.864 45.334 1.00 71.75 279 THR A CA 1
ATOM 2103 C C . THR A 1 279 ? -24.554 -4.159 46.630 1.00 71.75 279 THR A C 1
ATOM 2105 O O . THR A 1 279 ? -24.959 -4.572 47.714 1.00 71.75 279 THR A O 1
ATOM 2108 N N . ARG A 1 280 ? -23.746 -3.091 46.544 1.00 72.25 280 ARG A N 1
ATOM 2109 C CA . ARG A 1 280 ? -23.324 -2.307 47.720 1.00 72.25 280 ARG A CA 1
ATOM 2110 C C . ARG A 1 280 ? -24.453 -1.460 48.308 1.00 72.25 280 ARG A C 1
ATOM 2112 O O . ARG A 1 280 ? -24.532 -1.353 49.527 1.00 72.25 280 ARG A O 1
ATOM 2119 N N . ALA A 1 281 ? -25.302 -0.874 47.464 1.00 65.69 281 ALA A N 1
ATOM 2120 C CA . ALA A 1 281 ? -26.423 -0.048 47.914 1.00 65.69 281 ALA A CA 1
ATOM 2121 C C . ALA A 1 281 ? -27.429 -0.847 48.769 1.00 65.69 281 ALA A C 1
ATOM 2123 O O . ALA A 1 281 ? -27.853 -0.369 49.817 1.00 65.69 281 ALA A O 1
ATOM 2124 N N . ASP A 1 282 ? -27.719 -2.090 48.375 1.00 62.16 282 ASP A N 1
ATOM 2125 C CA . ASP A 1 282 ? -28.648 -3.000 49.069 1.00 62.16 282 ASP A CA 1
ATOM 2126 C C . ASP A 1 282 ? -28.186 -3.312 50.512 1.00 62.16 282 ASP A C 1
ATOM 2128 O O . ASP A 1 282 ? -28.965 -3.257 51.461 1.00 62.16 282 ASP A O 1
ATOM 2132 N N . MET A 1 283 ? -26.881 -3.537 50.726 1.00 60.25 283 MET A N 1
ATOM 2133 C CA . MET A 1 283 ? -26.339 -3.764 52.077 1.00 60.25 283 MET A CA 1
ATOM 2134 C C . MET A 1 283 ? -26.508 -2.554 53.007 1.00 60.25 283 MET A C 1
ATOM 2136 O O . MET A 1 283 ? -26.767 -2.729 54.197 1.00 60.25 283 MET A O 1
ATOM 2140 N N . ALA A 1 284 ? -26.377 -1.333 52.484 1.00 61.50 284 ALA A N 1
ATOM 2141 C CA . ALA A 1 284 ? -26.558 -0.118 53.277 1.00 61.50 284 ALA A CA 1
ATOM 2142 C C . ALA A 1 284 ? -28.031 0.109 53.662 1.00 61.50 284 ALA A C 1
ATOM 2144 O O . ALA A 1 284 ? -28.317 0.590 54.757 1.00 61.50 284 ALA A O 1
ATOM 2145 N N . GLU A 1 285 ? -28.966 -0.263 52.786 1.00 63.06 285 GLU A N 1
ATOM 2146 C CA . GLU A 1 285 ? -30.405 -0.134 53.033 1.00 63.06 285 GLU A CA 1
ATOM 2147 C C . GLU A 1 285 ? -30.908 -1.160 54.064 1.00 63.06 285 GLU A C 1
ATOM 2149 O O . GLU A 1 285 ? -31.671 -0.803 54.963 1.00 63.06 285 GLU A O 1
ATOM 2154 N N . VAL A 1 286 ? -30.402 -2.399 54.020 1.00 59.25 286 VAL A N 1
ATOM 2155 C CA . VAL A 1 286 ? -30.697 -3.440 55.025 1.00 59.25 286 VAL A CA 1
ATOM 2156 C C . VAL A 1 286 ? -30.229 -3.031 56.427 1.00 59.25 286 VAL A C 1
ATOM 2158 O O . VAL A 1 286 ? -30.953 -3.249 57.397 1.00 59.25 286 VAL A O 1
ATOM 2161 N N . LEU A 1 287 ? -29.065 -2.384 56.552 1.00 61.56 287 LEU A N 1
ATOM 2162 C CA . LEU A 1 287 ? -28.567 -1.887 57.842 1.00 61.56 287 LEU A CA 1
ATOM 2163 C C . LEU A 1 287 ? -29.417 -0.745 58.417 1.00 61.56 287 LEU A C 1
ATOM 2165 O O . LEU A 1 287 ? -29.484 -0.597 59.632 1.00 61.56 287 LEU A O 1
ATOM 2169 N N . ARG A 1 288 ? -30.090 0.039 57.567 1.00 62.25 288 ARG A N 1
ATOM 2170 C CA . ARG A 1 288 ? -30.931 1.173 57.988 1.00 62.25 288 ARG A CA 1
ATOM 2171 C C . ARG A 1 288 ? -32.345 0.767 58.419 1.00 62.25 288 ARG A C 1
ATOM 2173 O O . ARG A 1 288 ? -33.039 1.567 59.031 1.00 62.25 288 ARG A O 1
ATOM 2180 N N . LEU A 1 289 ? -32.785 -0.439 58.063 1.00 59.31 289 LEU A N 1
ATOM 2181 C CA . LEU A 1 289 ? -34.084 -1.006 58.454 1.00 59.31 289 LEU A CA 1
ATOM 2182 C C . LEU A 1 289 ? -33.980 -1.952 59.665 1.00 59.31 289 LEU A C 1
ATOM 2184 O O . LEU A 1 289 ? -35.006 -2.393 60.175 1.00 59.31 289 LEU A O 1
ATOM 2188 N N . GLY A 1 290 ? -32.758 -2.291 60.091 1.00 51.47 290 GLY A N 1
ATOM 2189 C CA . GLY A 1 290 ? -32.476 -3.165 61.236 1.00 51.47 290 GLY A CA 1
ATOM 2190 C C . GLY A 1 290 ? -32.138 -2.440 62.546 1.00 51.47 290 GLY A C 1
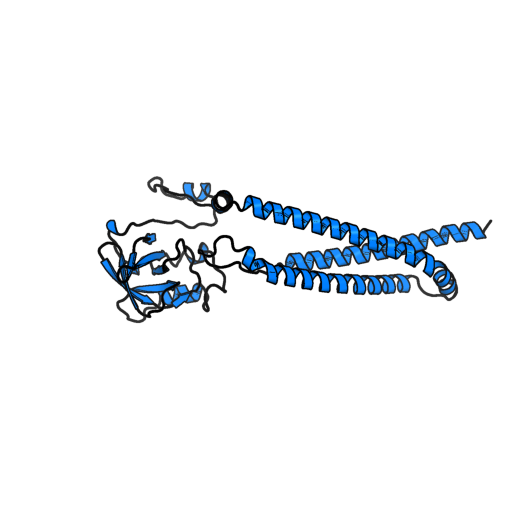ATOM 2191 O O . GLY A 1 290 ? -31.824 -3.113 63.526 1.00 51.47 290 GLY A O 1
ATOM 2192 N N . SER A 1 291 ? -32.178 -1.104 62.560 1.00 45.41 291 SER A N 1
ATOM 2193 C CA . SER A 1 291 ? -32.034 -0.231 63.738 1.00 45.41 291 SER A CA 1
ATOM 2194 C C . SER A 1 291 ? -33.343 0.484 64.030 1.00 45.41 291 SER A C 1
ATOM 2196 O O . SER A 1 291 ? -33.713 0.578 65.216 1.00 45.41 291 SER A O 1
#

Nearest PDB structures (foldseek):
  7v8l-assembly1_C  TM=4.008E-01  e=6.818E-04  Escherichia coli K-12
  8to0-assembly1_AG  TM=1.842E-01  e=4.674E+00  Mus musculus

Secondary structure (DSSP, 8-state):
-EEEEEEETTEEEEEEEE-HHHHHHHS---GGG-SS-HHHHHHHHT---S-SSEEEEEES---SEEEEEETTEEEEEEEEEE-SS-TT--SSS-EEEEETTTS----GGG--B-----SS-HHHHHHHS-TT--------HHHHHHHTTHHHHHHHHHHHHHHHHHHHHHHHHHHHHHHHHHHHHHHHHHHHHHHTT--THHHHHHHHHHHHHHHHHHHHHHHHHHHHHHHHHGGGG-S-TTSSSP------HHHHHHHHHHHHHHHHHHHHHHHHHHHHHHHHHHHHH--

=== Feature glossary ===
Key to the feature types in this record:

— What the protein is —

Primary structure: the covalent order of the twenty standard amino acids along the backbone. Two proteins with the same sequence will (almost always) fold to the same structure; two with 30% identity often share a fold but not the details.

Database cross-references. InterPro integrates a dozen domain/family signature databases into unified entries with residue-range hits. GO terms attach function/process/location labels with evidence codes. CATH codes position the fold in a four-level structural taxonomy. Organism is the NCBI-taxonomy species name.

— Where its atoms are —

The mmCIF block holds the 3D Cartesian coordinates of each backbone atom (N, Cα, C, O) in ångströms. mmCIF is the PDB's canonical archive format — a tagged-loop text representation of the atomic model.

Six rendered views show the 3D structure from the faces of a cube — i.e. along ±x, ±y, ±z. Rendering representation is drawn randomly per protein from cartoon (secondary-structure ribbons), sticks (backbone bonds), or molecular surface; coloring is either N→C rainbow (blue at the N-terminus through red at the C-terminus) or one color per chain.

— Local backbone conformation —

DSSP 8-state secondary structure assigns each residue one of H (α-helix), G (3₁₀-helix), I (π-helix), E (extended β-strand), B (isolated β-bridge), T (hydrogen-bonded turn), S (bend), or '-' (coil). The assignment is computed from backbone hydrogen-bond geometry via the Kabsch–Sander algorithm.

P-SEA three-state annotation labels each residue as helix, strand, or coil based purely on the geometry of the Cα trace. It serves as a fallback when the full backbone (and thus DSSP) is unavailable.

The φ/ψ torsion pair specifies the backbone conformation at each residue. φ rotates about the N–Cα bond, ψ about the Cα–C bond. Steric clashes forbid most of the (φ, ψ) plane — the allowed regions (α-helix basin, β-sheet basin, left-handed helix) are the Ramachandran-allowed regions.

— Global shape and packing —

The geometric summary reports three shape descriptors. Rg (radius of gyration) measures how spread out the Cα atoms are about their centre of mass; compact globular proteins have small Rg, elongated or unfolded ones large. Cα contacts (<8 Å, |i−j|>4) count long-range residue pairs in spatial proximity — high for tightly packed folds, near zero for rods or random coil. The bounding-box extents give the protein's footprint along x, y, z in Å.

Accessible surface area quantifies burial. A residue with SASA near zero is packed into the hydrophobic core; one with SASA >100 Å² sits on the surface. Computed here via the Shrake–Rupley numerical algorithm with a 1.4 Å probe.

Plot images: a contact map (which residues are close in 3D, as an N×N binary image), a Ramachandran scatter (backbone torsion angles, revealing secondary-structure composition at a glance), and — for AlphaFold structures — a PAE heatmap (pairwise prediction confidence).

— Structural neighborhood —

The Foldseek 3Di string encodes local tertiary geometry as a 20-letter alphabet — one character per residue — derived from the relative positions of nearby Cα atoms. Unlike the amino-acid sequence, 3Di is a direct function of the 3D structure, so two proteins with the same fold have similar 3Di strings even at low sequence identity.

Nearest PDB neighbors are the top structural matches found by Foldseek when searching this structure against the entire Protein Data Bank. Each hit reports a TM-score (0 to 1; >0.5 almost always implies the same fold) and an E-value. These are *structural* homologs — they may share no detectable sequence similarity.

— Confidence and disorder —

For AlphaFold models, the B-factor field carries pLDDT — the model's own estimate of local accuracy on a 0–100 scale. Regions with pLDDT<50 should be treated as essentially unmodeled; they often correspond to intrinsically disordered segments.

B-factor (Debye–Waller factor) reflects atomic displacement in the crystal lattice. It is an experimental observable (units Å²), not a prediction; low values mean the atom is pinned down, high values mean it moves or is heterogeneous across the crystal.

Predicted aligned error is AlphaFold's pairwise confidence. Unlike pLDDT (per-residue), PAE is per-residue-pair and captures whether two parts of the structure are correctly placed relative to each other. Units are ångströms of expected positional error.